Protein AF-A0A3N5ILE6-F1 (afdb_monomer_lite)

Secondary structure (DSSP, 8-state):
-EEEEEESSHHHHHHHHHHHHHHHHTT-EEEEEEE-THHHH-TTSTTGGGS--GGGSPPBTTB-PEEEEESSHHHHHHHHHHS--SEEE--SSSHHHHHHH-SSS--EEEEE--STTHHHHSS-TTTGGG-SEEEES-THHHHHHHHHHHHTTSS-GGGHHHHHHHHHHHEEE---TTGGGGGG--HHHHHHHTTPPTTS---------TTTS-GGGS--

Foldseek 3Di:
DEEEEEQAWQVVCLLCVVVVLVCLQVVHAYEYEFEPLVVPPPCDDPRVNGHPDPVSRDDHPSDDHHYHYDNDVVRVLVVCVVPPGQAYEDFDDCLVVLCVSDPPDHHQYEYEDPDLCRCVRGPAPVRLVSHQAYEYADLVSLLVVLVVCCVVVRDPPVCSVVSSVSNSNRYDHDHRSSVVCVVVDDPVVVCVVVVHDPPDDDDDDDPDPPPPDDPVPDDD

Radius of gyration: 19.27 Å; chains: 1; bounding box: 47×47×53 Å

Structure (mmCIF, N/CA/C/O backbone):
data_AF-A0A3N5ILE6-F1
#
_entry.id   AF-A0A3N5ILE6-F1
#
loop_
_atom_site.group_PDB
_atom_site.id
_atom_site.type_symbol
_atom_site.label_atom_id
_atom_site.label_alt_id
_atom_site.label_comp_id
_atom_site.label_asym_id
_atom_site.label_entity_id
_atom_site.label_seq_id
_atom_site.pdbx_PDB_ins_code
_atom_site.Cartn_x
_atom_site.Cartn_y
_atom_site.Cartn_z
_atom_site.occupancy
_atom_site.B_iso_or_equiv
_atom_site.auth_seq_id
_atom_site.auth_comp_id
_atom_site.auth_asym_id
_atom_site.auth_atom_id
_atom_site.pdbx_PDB_model_num
ATOM 1 N N . MET A 1 1 ? -17.930 -6.207 -5.036 1.00 94.12 1 MET A N 1
ATOM 2 C CA . MET A 1 1 ? -16.472 -6.135 -5.252 1.00 94.12 1 MET A CA 1
ATOM 3 C C . MET A 1 1 ? -15.765 -6.613 -3.994 1.00 94.12 1 MET A C 1
ATOM 5 O O . MET A 1 1 ? -16.239 -6.316 -2.898 1.00 94.12 1 MET A O 1
ATOM 9 N N . ARG A 1 2 ? -14.680 -7.367 -4.158 1.00 96.38 2 ARG A N 1
ATOM 10 C CA . ARG A 1 2 ? -13.871 -7.987 -3.109 1.00 96.38 2 ARG A CA 1
ATOM 11 C C . ARG A 1 2 ? -12.479 -7.367 -3.120 1.00 96.38 2 ARG A C 1
ATOM 13 O O . ARG A 1 2 ? -11.816 -7.378 -4.155 1.00 96.38 2 ARG A O 1
ATOM 20 N N . LEU A 1 3 ? -12.045 -6.841 -1.984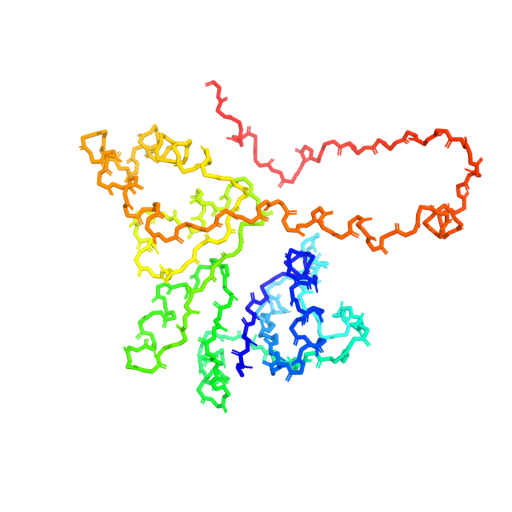 1.00 96.88 3 LEU A N 1
ATOM 21 C CA . LEU A 1 3 ? -10.749 -6.192 -1.824 1.00 96.88 3 LEU A CA 1
ATOM 22 C C . LEU A 1 3 ? -9.849 -7.033 -0.922 1.00 96.88 3 LEU A C 1
ATOM 24 O O . LEU A 1 3 ? -10.244 -7.419 0.179 1.00 96.88 3 LEU A O 1
ATOM 28 N N . GLY A 1 4 ? -8.631 -7.292 -1.381 1.00 95.62 4 GLY A N 1
ATOM 29 C CA . GLY A 1 4 ? -7.573 -7.925 -0.608 1.00 95.62 4 GLY A CA 1
ATOM 30 C C . GLY A 1 4 ? -6.486 -6.923 -0.243 1.00 95.62 4 GLY A C 1
ATOM 31 O O . GLY A 1 4 ? -6.097 -6.115 -1.077 1.00 95.62 4 GLY A O 1
ATOM 32 N N . PHE A 1 5 ? -5.952 -7.010 0.971 1.00 94.19 5 PHE A N 1
ATOM 33 C CA . PHE A 1 5 ? -4.760 -6.268 1.385 1.00 94.19 5 PHE A CA 1
ATOM 34 C C . PHE A 1 5 ? -3.728 -7.243 1.935 1.00 94.19 5 PHE A C 1
ATOM 36 O O . PHE A 1 5 ? -3.992 -7.914 2.933 1.00 94.19 5 PHE A O 1
ATOM 43 N N . VAL A 1 6 ? -2.555 -7.319 1.312 1.00 91.94 6 VAL A N 1
ATOM 44 C CA . VAL A 1 6 ? -1.417 -8.057 1.859 1.00 91.94 6 VAL A CA 1
ATOM 45 C C . VAL A 1 6 ? -0.689 -7.158 2.845 1.00 91.94 6 VAL A C 1
ATOM 47 O O . VAL A 1 6 ? -0.078 -6.158 2.472 1.00 91.94 6 VAL A O 1
ATOM 50 N N . VAL A 1 7 ? -0.766 -7.522 4.120 1.00 89.75 7 VAL A N 1
ATOM 51 C CA . VAL A 1 7 ? -0.180 -6.777 5.230 1.00 89.75 7 VAL A CA 1
ATOM 52 C C . VAL A 1 7 ? 1.013 -7.566 5.747 1.00 89.75 7 VAL A C 1
ATOM 54 O O . VAL A 1 7 ? 0.858 -8.532 6.493 1.00 89.75 7 VAL A O 1
ATOM 57 N N . THR A 1 8 ? 2.214 -7.141 5.369 1.00 84.56 8 THR A N 1
ATOM 58 C CA . THR A 1 8 ? 3.473 -7.712 5.868 1.00 84.56 8 THR A CA 1
ATOM 59 C C . THR A 1 8 ? 3.938 -7.055 7.161 1.00 84.56 8 THR A C 1
ATOM 61 O O . THR A 1 8 ? 4.728 -7.625 7.916 1.00 84.56 8 THR A O 1
ATOM 64 N N . ARG A 1 9 ? 3.435 -5.850 7.453 1.00 82.62 9 ARG A N 1
ATOM 65 C CA . ARG A 1 9 ? 3.718 -5.118 8.691 1.00 82.62 9 ARG A CA 1
ATOM 66 C C . ARG A 1 9 ? 2.499 -4.349 9.172 1.00 82.62 9 ARG A C 1
ATOM 68 O O . ARG A 1 9 ? 1.805 -3.724 8.380 1.00 82.62 9 ARG A O 1
ATOM 75 N N . LEU A 1 10 ? 2.290 -4.301 10.487 1.00 82.75 10 LEU A N 1
ATOM 76 C CA . LEU A 1 10 ? 1.150 -3.615 11.102 1.00 82.75 10 LEU A CA 1
ATOM 77 C C . LEU A 1 10 ? 1.087 -2.126 10.721 1.00 82.75 10 LEU A C 1
ATOM 79 O O . LEU A 1 10 ? 0.009 -1.570 10.532 1.00 82.75 10 LEU A O 1
ATOM 83 N N . ASN A 1 11 ? 2.242 -1.478 10.537 1.00 80.94 11 ASN A N 1
ATOM 84 C CA . ASN A 1 11 ? 2.291 -0.078 10.120 1.00 80.94 11 ASN A CA 1
ATOM 85 C C . ASN A 1 11 ? 1.735 0.158 8.705 1.00 80.94 11 ASN A C 1
ATOM 87 O O . ASN A 1 11 ? 1.375 1.292 8.413 1.00 80.94 11 ASN A O 1
ATOM 91 N N . GLN A 1 12 ? 1.631 -0.859 7.843 1.00 84.50 12 GLN A N 1
ATOM 92 C CA . GLN A 1 12 ? 1.011 -0.718 6.521 1.00 84.50 12 GLN A CA 1
ATOM 93 C C . GLN A 1 12 ? -0.480 -0.412 6.624 1.00 84.50 12 GLN A C 1
ATOM 95 O O . GLN A 1 12 ? -1.001 0.336 5.801 1.00 84.50 12 GLN A O 1
ATOM 100 N N . ILE A 1 13 ? -1.145 -0.886 7.685 1.00 87.25 13 ILE A N 1
ATOM 101 C CA . ILE A 1 13 ? -2.567 -0.614 7.912 1.00 87.25 13 ILE A CA 1
ATOM 102 C C . ILE A 1 13 ? -2.817 0.885 7.989 1.00 87.25 13 ILE A C 1
ATOM 104 O O . ILE A 1 13 ? -3.808 1.344 7.443 1.00 87.25 13 ILE A O 1
ATOM 108 N N . ARG A 1 14 ? -1.903 1.683 8.560 1.00 85.12 14 ARG A N 1
ATOM 109 C CA . ARG A 1 14 ? -2.083 3.143 8.591 1.00 85.12 14 ARG A CA 1
ATOM 110 C C . ARG A 1 14 ? -2.220 3.716 7.174 1.00 85.12 14 ARG A C 1
ATOM 112 O O . ARG A 1 14 ? -3.004 4.620 6.956 1.00 85.12 14 ARG A O 1
ATOM 119 N N . HIS A 1 15 ? -1.520 3.178 6.184 1.00 85.19 15 HIS A N 1
ATOM 120 C CA . HIS A 1 15 ? -1.585 3.715 4.826 1.00 85.19 15 HIS A CA 1
ATOM 121 C C . HIS A 1 15 ? -2.889 3.348 4.104 1.00 85.19 15 HIS A C 1
ATOM 123 O O . HIS A 1 15 ? -3.303 4.079 3.212 1.00 85.19 15 HIS A O 1
ATOM 129 N N . ALA A 1 16 ? -3.556 2.270 4.526 1.00 88.75 16 ALA A N 1
ATOM 130 C CA . ALA A 1 16 ? -4.799 1.784 3.931 1.00 88.75 16 ALA A CA 1
ATOM 131 C C . ALA A 1 16 ? -6.038 1.959 4.832 1.00 88.75 16 ALA A C 1
ATOM 133 O O . ALA A 1 16 ? -7.140 1.648 4.397 1.00 88.75 16 ALA A O 1
ATOM 134 N N . ALA A 1 17 ? -5.900 2.445 6.070 1.00 89.44 17 ALA A N 1
ATOM 135 C CA . ALA A 1 17 ? -6.959 2.390 7.082 1.00 89.44 17 ALA A CA 1
ATOM 136 C C . ALA A 1 17 ? -8.253 3.077 6.631 1.00 89.44 17 ALA A C 1
ATOM 138 O O . ALA A 1 17 ? -9.323 2.493 6.750 1.00 89.44 17 ALA A O 1
ATOM 139 N N . LEU A 1 18 ? -8.157 4.284 6.069 1.00 89.81 18 LEU A N 1
ATOM 140 C CA . LEU A 1 18 ? -9.336 4.997 5.572 1.00 89.81 18 LEU A CA 1
ATOM 141 C C . LEU A 1 18 ? -9.912 4.384 4.299 1.00 89.81 18 LEU A C 1
ATOM 143 O O . LEU A 1 18 ? -11.121 4.416 4.111 1.00 89.81 18 LEU A O 1
ATOM 147 N N . LEU A 1 19 ? -9.072 3.788 3.453 1.00 91.56 19 LEU A N 1
ATOM 148 C CA . LEU A 1 19 ? -9.549 3.049 2.289 1.00 91.56 19 LEU A CA 1
ATOM 149 C C . LEU A 1 19 ? -10.330 1.798 2.717 1.00 91.56 19 LEU A C 1
ATOM 151 O O . LEU A 1 19 ? -11.384 1.513 2.158 1.00 91.56 19 LEU A O 1
ATOM 155 N N . ILE A 1 20 ? -9.836 1.073 3.726 1.00 94.06 20 ILE A N 1
ATOM 156 C CA . ILE A 1 20 ? -10.529 -0.074 4.322 1.00 94.06 20 ILE A CA 1
ATOM 157 C C . ILE A 1 20 ? -11.847 0.383 4.958 1.00 94.06 20 ILE A C 1
ATOM 159 O O . ILE A 1 20 ? -12.879 -0.227 4.701 1.00 94.06 20 ILE A O 1
ATOM 163 N N . GLU A 1 21 ? -11.830 1.463 5.742 1.00 93.88 21 GLU A N 1
ATOM 164 C CA . GLU A 1 21 ? -13.026 2.034 6.375 1.00 93.88 21 GLU A CA 1
ATOM 165 C C . GLU A 1 21 ? -14.093 2.413 5.335 1.00 93.88 21 GLU A C 1
ATOM 167 O O . GLU A 1 21 ? -15.248 2.013 5.462 1.00 93.88 21 GLU A O 1
ATOM 172 N N . GLU A 1 22 ? -13.704 3.109 4.264 1.00 94.00 22 GLU A N 1
ATOM 173 C CA . GLU A 1 22 ? -14.601 3.500 3.171 1.00 94.00 22 GLU A CA 1
ATOM 174 C C . GLU A 1 22 ? -15.136 2.283 2.399 1.00 94.00 22 GLU A C 1
ATOM 176 O O . GLU A 1 22 ? -16.313 2.227 2.041 1.00 94.00 22 GLU A O 1
ATOM 181 N N . ALA A 1 23 ? -14.299 1.271 2.159 1.00 96.06 23 ALA A N 1
ATOM 182 C CA . ALA A 1 23 ? -14.732 0.036 1.516 1.00 96.06 23 ALA A CA 1
ATOM 183 C C . ALA A 1 23 ? -15.774 -0.713 2.360 1.00 96.06 23 ALA A C 1
ATOM 185 O O . ALA A 1 23 ? -16.790 -1.164 1.825 1.00 96.06 23 ALA A O 1
ATOM 186 N N . LEU A 1 24 ? -15.552 -0.805 3.674 1.00 96.88 24 LEU A N 1
ATOM 187 C CA . LEU A 1 24 ? -16.503 -1.397 4.615 1.00 96.88 24 LEU A CA 1
ATOM 188 C C . LEU A 1 24 ? -17.810 -0.595 4.666 1.00 96.88 24 LEU A C 1
ATOM 190 O O . LEU A 1 24 ? -18.885 -1.188 4.610 1.00 96.88 24 LEU A O 1
ATOM 194 N N . ALA A 1 25 ? -17.738 0.741 4.677 1.00 96.56 25 ALA A N 1
ATOM 195 C CA . ALA A 1 25 ? -18.911 1.621 4.640 1.00 96.56 25 ALA A CA 1
ATOM 196 C C . ALA A 1 25 ? -19.790 1.388 3.402 1.00 96.56 25 ALA A C 1
ATOM 198 O O . ALA A 1 25 ? -21.016 1.459 3.477 1.00 96.56 25 ALA A O 1
ATOM 199 N N . ARG A 1 26 ? -19.170 1.051 2.267 1.00 97.56 26 ARG A N 1
ATOM 200 C CA . ARG A 1 26 ? -19.851 0.700 1.011 1.00 97.56 26 ARG A CA 1
ATOM 201 C C . ARG A 1 26 ? -20.347 -0.749 0.955 1.00 97.56 26 ARG A C 1
ATOM 203 O O . ARG A 1 26 ? -20.839 -1.176 -0.087 1.00 97.56 26 ARG A O 1
ATOM 210 N N . GLY A 1 27 ? -20.195 -1.520 2.031 1.00 97.06 27 GLY A N 1
ATOM 211 C CA . GLY A 1 27 ? -20.576 -2.931 2.079 1.00 97.06 27 GLY A CA 1
ATOM 212 C C . GLY A 1 27 ? -19.716 -3.830 1.188 1.00 97.06 27 GLY A C 1
ATOM 213 O O . GLY A 1 27 ? -20.175 -4.892 0.764 1.00 97.06 27 GLY A O 1
ATOM 214 N N . LEU A 1 28 ? -18.489 -3.411 0.858 1.00 97.88 28 LEU A N 1
ATOM 215 C CA . LEU A 1 28 ? -17.561 -4.242 0.095 1.00 97.88 28 LEU A CA 1
ATOM 216 C C . LEU A 1 28 ? -16.987 -5.360 0.970 1.00 97.88 28 LEU A C 1
ATOM 218 O O . LEU A 1 28 ? -16.812 -5.214 2.179 1.00 97.88 28 LEU A O 1
ATOM 222 N N . ASP A 1 29 ? -16.647 -6.481 0.337 1.00 97.62 29 ASP A N 1
ATOM 223 C CA . ASP A 1 29 ? -16.024 -7.614 1.018 1.00 97.62 29 ASP A CA 1
ATOM 224 C C . ASP A 1 29 ? -14.515 -7.376 1.129 1.00 97.62 29 ASP A C 1
ATOM 226 O O . ASP A 1 29 ? -13.795 -7.451 0.133 1.00 97.62 29 ASP A O 1
ATOM 230 N N . VAL A 1 30 ? -14.036 -7.058 2.332 1.00 98.19 30 VAL A N 1
ATOM 231 C CA . VAL A 1 30 ? -12.626 -6.738 2.583 1.00 98.19 30 VAL A CA 1
ATOM 232 C C . VAL A 1 30 ? -11.935 -7.884 3.314 1.00 98.19 30 VAL A C 1
ATOM 234 O O . VAL A 1 30 ? -12.408 -8.360 4.346 1.00 98.19 30 VAL A O 1
ATOM 237 N N . THR A 1 31 ? -10.777 -8.305 2.807 1.00 97.56 31 THR A N 1
ATOM 238 C CA . THR A 1 31 ? -9.924 -9.332 3.413 1.00 97.56 31 THR A CA 1
ATOM 239 C C . THR A 1 31 ? -8.507 -8.795 3.627 1.00 97.56 31 THR A C 1
ATOM 241 O O . THR A 1 31 ? -7.876 -8.299 2.696 1.00 97.56 31 THR A O 1
ATOM 244 N N . LEU A 1 32 ? -7.986 -8.912 4.850 1.00 96.12 32 LEU A N 1
ATOM 245 C CA . LEU A 1 32 ? -6.585 -8.650 5.180 1.00 96.12 32 LEU A CA 1
ATOM 246 C C . LEU A 1 32 ? -5.829 -9.980 5.236 1.00 96.12 32 LEU A C 1
ATOM 248 O O . LEU A 1 32 ? -6.087 -10.814 6.107 1.00 96.12 32 LEU A O 1
ATOM 252 N N . PHE A 1 33 ? -4.883 -10.166 4.321 1.00 94.44 33 PHE A N 1
ATOM 253 C CA . PHE A 1 33 ? -3.937 -11.275 4.329 1.00 94.44 33 PHE A CA 1
ATOM 254 C C . PHE A 1 33 ? -2.734 -10.870 5.178 1.00 94.44 33 PHE A C 1
ATOM 256 O O . PHE A 1 33 ? -1.954 -10.003 4.787 1.00 94.44 33 PHE A O 1
ATOM 263 N N . LEU A 1 34 ? -2.607 -11.456 6.365 1.00 92.06 34 LEU A N 1
ATOM 264 C CA . LEU A 1 34 ? -1.642 -11.022 7.373 1.00 92.06 34 LEU A CA 1
ATOM 265 C C . LEU A 1 34 ? -0.415 -11.934 7.363 1.00 92.06 34 LEU A C 1
ATOM 267 O O . LEU A 1 34 ? -0.527 -13.122 7.685 1.00 92.06 34 LEU A O 1
ATOM 271 N N . ASP A 1 35 ? 0.755 -11.384 7.052 1.00 88.62 35 ASP A N 1
ATOM 272 C CA . ASP A 1 35 ? 2.002 -12.144 7.034 1.00 88.62 35 ASP A CA 1
ATOM 273 C C . ASP A 1 35 ? 2.400 -12.593 8.443 1.00 88.62 35 ASP A C 1
ATOM 275 O O . ASP A 1 35 ? 2.791 -11.801 9.301 1.00 88.62 35 ASP A O 1
ATOM 279 N N . HIS A 1 36 ? 2.319 -13.899 8.664 1.00 86.69 36 HIS A N 1
ATOM 280 C CA . HIS A 1 36 ? 2.723 -14.576 9.884 1.00 86.69 36 HIS A CA 1
ATOM 281 C C . HIS A 1 36 ? 4.055 -15.330 9.768 1.00 86.69 36 HIS A C 1
ATOM 283 O O . HIS A 1 36 ? 4.465 -15.980 10.735 1.00 86.69 36 HIS A O 1
ATOM 289 N N . SER A 1 37 ? 4.774 -15.212 8.646 1.00 79.19 37 SER A N 1
ATOM 290 C CA . SER A 1 37 ? 6.101 -15.822 8.468 1.00 79.19 37 SER A CA 1
ATOM 291 C C . SER A 1 37 ? 7.108 -15.294 9.504 1.00 79.19 37 SER A C 1
ATOM 293 O O . SER A 1 37 ? 7.844 -16.067 10.126 1.00 79.19 37 SER A O 1
ATOM 295 N N . GLY A 1 38 ? 7.049 -13.989 9.804 1.00 63.41 38 GLY A N 1
ATOM 296 C CA . GLY A 1 38 ? 7.915 -13.307 10.772 1.00 63.41 38 GLY A CA 1
ATOM 297 C C . GLY A 1 38 ? 7.772 -13.778 12.226 1.00 63.41 38 GLY A C 1
ATOM 298 O O . GLY A 1 38 ? 8.725 -13.644 12.997 1.00 63.41 38 GLY A O 1
ATOM 299 N N . ARG A 1 39 ? 6.642 -14.408 12.599 1.00 60.34 39 ARG A N 1
ATOM 300 C CA . ARG A 1 39 ? 6.419 -14.976 13.947 1.00 60.34 39 ARG A CA 1
ATOM 301 C C . ARG A 1 39 ? 7.457 -16.042 14.299 1.00 60.34 39 ARG A C 1
ATOM 303 O O . ARG A 1 39 ? 7.739 -16.251 15.474 1.00 60.34 39 ARG A O 1
ATOM 310 N N . ARG A 1 40 ? 8.005 -16.717 13.283 1.00 55.62 40 ARG A N 1
ATOM 311 C CA . ARG A 1 40 ? 9.022 -17.765 13.438 1.00 55.62 40 ARG A CA 1
ATOM 312 C C . ARG A 1 40 ? 10.452 -17.218 13.424 1.00 55.62 40 ARG A C 1
ATOM 314 O O . ARG A 1 40 ? 11.323 -17.846 14.009 1.00 55.62 40 ARG A O 1
ATOM 321 N N . ALA A 1 41 ? 10.693 -16.070 12.785 1.00 53.00 41 ALA A N 1
ATOM 322 C CA . ALA A 1 41 ? 12.042 -15.565 12.521 1.00 53.00 41 ALA A CA 1
ATOM 323 C C . ALA A 1 41 ? 12.559 -14.564 13.572 1.00 53.00 41 ALA A C 1
ATOM 325 O O . ALA A 1 41 ? 13.736 -14.611 13.918 1.00 53.00 41 ALA A O 1
ATOM 326 N N . HIS A 1 42 ? 11.714 -13.669 14.109 1.00 52.72 42 HIS A N 1
ATOM 327 C CA . HIS A 1 42 ? 12.184 -12.590 14.998 1.00 52.72 42 HIS A CA 1
ATOM 328 C C . HIS A 1 42 ? 11.194 -12.214 16.121 1.00 52.72 42 HIS A C 1
ATOM 330 O O . HIS A 1 42 ? 10.715 -11.079 16.162 1.00 52.72 42 HIS A O 1
ATOM 336 N N . PRO A 1 43 ? 10.906 -13.117 17.079 1.00 52.09 43 PRO A N 1
ATOM 337 C CA . PRO A 1 43 ? 9.986 -12.829 18.185 1.00 52.09 43 PRO A CA 1
ATOM 338 C C . PRO A 1 43 ? 10.477 -11.737 19.159 1.00 52.09 43 PRO A C 1
ATOM 340 O O . PRO A 1 43 ? 9.652 -11.145 19.848 1.00 52.09 43 PRO A O 1
ATOM 343 N N . ALA A 1 44 ? 11.785 -11.444 19.216 1.00 51.12 44 ALA A N 1
ATOM 344 C CA . ALA A 1 44 ? 12.394 -10.574 20.238 1.00 51.12 44 ALA A CA 1
ATOM 345 C C . ALA A 1 44 ? 13.160 -9.341 19.697 1.00 51.12 44 ALA A C 1
ATOM 347 O O . ALA A 1 44 ? 13.823 -8.645 20.461 1.00 51.12 44 ALA A O 1
ATOM 348 N N . GLY A 1 45 ? 13.108 -9.056 18.390 1.00 52.69 45 GLY A N 1
ATOM 349 C CA . GLY A 1 45 ? 13.791 -7.888 17.809 1.00 52.69 45 GLY A CA 1
ATOM 350 C C . GLY A 1 45 ? 12.987 -6.588 17.941 1.00 52.69 45 GLY A C 1
ATOM 351 O O . GLY A 1 45 ? 11.764 -6.622 18.035 1.00 52.69 45 GLY A O 1
ATOM 352 N N . LEU A 1 46 ? 13.642 -5.423 17.828 1.00 50.56 46 LEU A N 1
ATOM 353 C CA . LEU A 1 46 ? 12.988 -4.093 17.829 1.00 50.56 46 LEU A CA 1
ATOM 354 C C . LEU A 1 46 ? 11.903 -3.940 16.740 1.00 50.56 46 LEU A C 1
ATOM 356 O O . LEU A 1 46 ? 10.984 -3.136 16.874 1.00 50.56 46 LEU A O 1
ATOM 360 N N . LYS A 1 47 ? 11.983 -4.740 15.668 1.00 53.56 47 LYS A N 1
ATOM 361 C CA . LYS A 1 47 ? 10.978 -4.816 14.594 1.00 53.56 47 LYS A CA 1
ATOM 362 C C . LYS A 1 47 ? 9.889 -5.878 14.840 1.00 53.56 47 LYS A C 1
ATOM 364 O O . LYS A 1 47 ? 8.945 -5.956 14.067 1.00 53.56 47 LYS A O 1
ATOM 369 N N . GLY A 1 48 ? 9.953 -6.662 15.917 1.00 52.41 48 GLY A N 1
ATOM 370 C CA . GLY A 1 48 ? 8.886 -7.596 16.306 1.00 52.41 48 GLY A CA 1
ATOM 371 C C . GLY A 1 48 ? 7.568 -6.884 16.644 1.00 52.41 48 GLY A C 1
ATOM 372 O O . GLY A 1 48 ? 6.495 -7.429 16.404 1.00 52.41 48 GLY A O 1
ATOM 373 N N . TYR A 1 49 ? 7.634 -5.621 17.093 1.00 55.09 49 TYR A N 1
ATOM 374 C CA . TYR A 1 49 ? 6.463 -4.765 17.344 1.00 55.09 49 TYR A CA 1
ATOM 375 C C . TYR A 1 49 ? 5.664 -4.424 16.072 1.00 55.09 49 TYR A C 1
ATOM 377 O O . TYR A 1 49 ? 4.491 -4.076 16.157 1.00 55.09 49 TYR A O 1
ATOM 385 N N . VAL A 1 50 ? 6.268 -4.533 14.881 1.00 67.38 50 VAL A N 1
ATOM 386 C CA . VAL A 1 50 ? 5.580 -4.229 13.613 1.00 67.38 50 VAL A CA 1
ATOM 387 C C . VAL A 1 50 ? 4.969 -5.463 12.946 1.00 67.38 50 VAL A C 1
ATOM 389 O O . VAL A 1 50 ? 4.509 -5.372 11.812 1.00 67.38 50 VAL A O 1
ATOM 392 N N . PHE A 1 51 ? 4.942 -6.605 13.633 1.00 76.62 51 PHE A N 1
ATOM 393 C CA . PHE A 1 51 ? 4.321 -7.835 13.149 1.00 76.62 51 PHE A CA 1
ATOM 394 C C . PHE A 1 51 ? 2.776 -7.723 13.129 1.00 76.62 51 PHE A C 1
ATOM 396 O O . PHE A 1 51 ? 2.193 -7.279 14.123 1.00 76.62 51 PHE A O 1
ATOM 403 N N . PRO A 1 52 ? 2.083 -8.112 12.040 1.00 82.62 52 PRO A N 1
ATOM 404 C CA . PRO A 1 52 ? 0.641 -7.905 11.877 1.00 82.62 52 PRO A CA 1
ATOM 405 C C . PRO A 1 52 ? -0.190 -8.979 12.602 1.00 82.62 52 PRO A C 1
ATOM 407 O O . PRO A 1 52 ? -0.855 -9.810 11.983 1.00 82.62 52 PRO A O 1
ATOM 410 N N . ARG A 1 53 ? -0.158 -8.968 13.940 1.00 84.62 53 ARG A N 1
ATOM 411 C CA . ARG A 1 53 ? -0.992 -9.863 14.758 1.00 84.62 53 ARG A CA 1
ATOM 412 C C . ARG A 1 53 ? -2.471 -9.574 14.527 1.00 84.62 53 ARG A C 1
ATOM 414 O O . ARG A 1 53 ? -2.874 -8.414 14.469 1.00 84.62 53 ARG A O 1
ATOM 421 N N . THR A 1 54 ? -3.289 -10.622 14.499 1.00 87.38 54 THR A N 1
ATOM 422 C CA . THR A 1 54 ? -4.748 -10.506 14.346 1.00 87.38 54 THR A CA 1
ATOM 423 C C . THR A 1 54 ? -5.404 -9.675 15.449 1.00 87.38 54 THR A C 1
ATOM 425 O O . THR A 1 54 ? -6.350 -8.949 15.178 1.00 87.38 54 THR A O 1
ATOM 428 N N . ASP A 1 55 ? -4.897 -9.747 16.681 1.00 86.56 55 ASP A N 1
ATOM 429 C CA . ASP A 1 55 ? -5.417 -8.999 17.834 1.00 86.56 55 ASP A CA 1
ATOM 430 C C . ASP A 1 55 ? -4.915 -7.548 17.916 1.00 86.56 55 ASP A C 1
ATOM 432 O O . ASP A 1 55 ? -5.389 -6.781 18.749 1.00 86.56 55 ASP A O 1
ATOM 436 N N . ALA A 1 56 ? -3.976 -7.164 17.049 1.00 84.94 56 ALA A N 1
ATOM 437 C CA . ALA A 1 56 ? -3.478 -5.797 16.928 1.00 84.94 56 ALA A CA 1
ATOM 438 C C . ALA A 1 56 ? -4.147 -5.017 15.781 1.00 84.94 56 ALA A C 1
ATOM 440 O O . ALA A 1 56 ? -3.853 -3.835 15.591 1.00 84.94 56 ALA A O 1
ATOM 441 N N . ILE A 1 57 ? -5.022 -5.664 15.001 1.00 90.00 57 ILE A N 1
ATOM 442 C CA . ILE A 1 57 ? -5.765 -5.007 13.924 1.00 90.00 57 ILE A CA 1
ATOM 443 C C . ILE A 1 57 ? -6.748 -4.003 14.544 1.00 90.00 57 ILE A C 1
ATOM 445 O O . ILE A 1 57 ? -7.482 -4.364 15.468 1.00 90.00 57 ILE A O 1
ATOM 449 N N . PRO A 1 58 ? -6.760 -2.737 14.082 1.00 86.88 58 PRO A N 1
ATOM 450 C CA . PRO A 1 58 ? -7.641 -1.724 14.642 1.00 86.88 58 PRO A CA 1
ATOM 451 C C . PRO A 1 58 ? -9.110 -2.068 14.408 1.00 86.88 58 PRO A C 1
ATOM 453 O O . PRO A 1 58 ? -9.475 -2.741 13.444 1.00 86.88 58 PRO A O 1
ATOM 456 N N . VAL A 1 59 ? -9.964 -1.542 15.283 1.00 89.25 59 VAL A N 1
ATOM 457 C CA . VAL A 1 59 ? -11.409 -1.624 15.095 1.00 89.25 59 VAL A CA 1
ATOM 458 C C . VAL A 1 59 ? -11.848 -0.570 14.076 1.00 89.25 59 VAL A C 1
ATOM 460 O O . VAL A 1 59 ? -11.529 0.606 14.249 1.00 89.25 59 VAL A O 1
ATOM 463 N N . PHE A 1 60 ? -12.584 -0.987 13.044 1.00 91.69 60 PHE A N 1
ATOM 464 C CA . PHE A 1 60 ? -13.195 -0.102 12.052 1.00 91.69 60 PHE A CA 1
ATOM 465 C C . PHE A 1 60 ? -14.643 0.213 12.452 1.00 91.69 60 PHE A C 1
ATOM 467 O O . PHE A 1 60 ? -15.292 -0.579 13.143 1.00 91.69 60 PHE A O 1
ATOM 474 N N . ARG A 1 61 ? -15.153 1.385 12.061 1.00 91.94 61 ARG A N 1
ATOM 475 C CA . ARG A 1 61 ? -16.500 1.850 12.448 1.00 91.94 61 ARG A CA 1
ATOM 476 C C . ARG A 1 61 ? -17.597 1.139 11.662 1.00 91.94 61 ARG A C 1
ATOM 478 O O . ARG A 1 61 ? -18.653 0.854 12.219 1.00 91.94 61 ARG A O 1
ATOM 485 N N . HIS A 1 62 ? -17.345 0.846 10.390 1.00 94.38 62 HIS A N 1
ATOM 486 C CA . HIS A 1 62 ? -18.329 0.292 9.458 1.00 94.38 62 HIS A CA 1
ATOM 487 C C . HIS A 1 62 ? -18.271 -1.235 9.307 1.00 94.38 62 HIS A C 1
ATOM 489 O O . HIS A 1 62 ? -18.808 -1.791 8.353 1.00 94.38 62 HIS A O 1
ATOM 495 N N . GLY A 1 63 ? -17.643 -1.933 10.253 1.00 94.25 63 GLY A N 1
ATOM 496 C CA . GLY A 1 63 ? -17.565 -3.391 10.270 1.00 94.25 63 GLY A CA 1
ATOM 497 C C . GLY A 1 63 ? -16.157 -3.875 10.564 1.00 94.25 63 GLY A C 1
ATOM 498 O O . GLY A 1 63 ? -15.353 -3.164 11.155 1.00 94.25 63 GLY A O 1
ATOM 499 N N . GLN A 1 64 ? -15.856 -5.108 10.173 1.00 95.44 64 GLN A N 1
ATOM 500 C CA . GLN A 1 64 ? -14.519 -5.677 10.300 1.00 95.44 64 GLN A CA 1
ATOM 501 C C . GLN A 1 64 ? -14.133 -6.367 9.001 1.00 95.44 64 GLN A C 1
ATOM 503 O O . GLN A 1 64 ? -14.955 -7.108 8.450 1.00 95.44 64 GLN A O 1
ATOM 508 N N . PRO A 1 65 ? -12.897 -6.174 8.514 1.00 96.94 65 PRO A N 1
ATOM 509 C CA . PRO A 1 65 ? -12.412 -6.985 7.424 1.00 96.94 65 PRO A CA 1
ATOM 510 C C . PRO A 1 65 ? -12.196 -8.419 7.915 1.00 96.94 65 PRO A C 1
ATOM 512 O O . PRO A 1 65 ? -11.927 -8.682 9.091 1.00 96.94 65 PRO A O 1
ATOM 515 N N . ARG A 1 66 ? -12.260 -9.373 6.992 1.00 96.94 66 ARG A N 1
ATOM 516 C CA . ARG A 1 66 ? -11.847 -10.742 7.280 1.00 96.94 66 ARG A CA 1
ATOM 517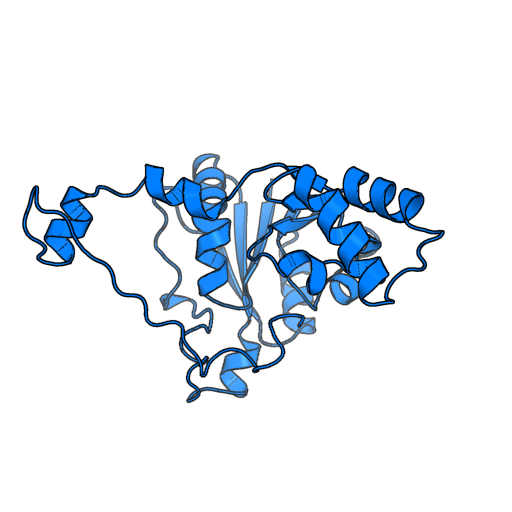 C C . ARG A 1 66 ? -10.338 -10.781 7.480 1.00 96.94 66 ARG A C 1
ATOM 519 O O . ARG A 1 66 ? -9.596 -10.270 6.650 1.00 96.94 66 ARG A O 1
ATOM 526 N N . LEU A 1 67 ? -9.883 -11.437 8.540 1.00 96.25 67 LEU A N 1
ATOM 527 C CA . LEU A 1 67 ? -8.459 -11.586 8.833 1.00 96.25 67 LEU A CA 1
ATOM 528 C C . LEU A 1 67 ? -8.007 -12.995 8.450 1.00 96.25 67 LEU A C 1
ATOM 530 O O . LEU A 1 67 ? -8.508 -13.970 9.008 1.00 96.25 67 LEU A O 1
ATOM 534 N N . LEU A 1 68 ? -7.073 -13.105 7.505 1.00 95.50 68 LEU A N 1
ATOM 535 C CA . LEU A 1 68 ? -6.510 -14.377 7.051 1.00 95.50 68 LEU A CA 1
ATOM 536 C C . LEU A 1 68 ? -4.990 -14.389 7.271 1.00 95.50 68 LEU A C 1
ATOM 538 O O . LEU A 1 68 ? -4.245 -13.839 6.459 1.00 95.50 68 LEU A O 1
ATOM 542 N N . PRO A 1 69 ? -4.501 -14.986 8.372 1.00 93.19 69 PRO A N 1
ATOM 543 C CA . PRO A 1 69 ? -3.071 -15.139 8.596 1.00 93.19 69 PRO A CA 1
ATOM 544 C C . PRO A 1 69 ? -2.469 -16.186 7.646 1.00 93.19 69 PRO A C 1
ATOM 546 O O . PRO A 1 69 ? -3.058 -17.244 7.439 1.00 93.19 69 PRO A O 1
ATOM 549 N N . TYR A 1 70 ? -1.268 -15.937 7.120 1.00 91.12 70 TYR A N 1
ATOM 550 C CA . TYR A 1 70 ? -0.516 -16.908 6.311 1.00 91.12 70 TYR A CA 1
ATOM 551 C C . TYR A 1 70 ? 0.941 -16.999 6.772 1.00 91.12 70 TYR A C 1
ATOM 553 O O . TYR A 1 70 ? 1.518 -16.004 7.182 1.00 91.12 70 TYR A O 1
ATOM 561 N N . ALA A 1 71 ? 1.564 -18.179 6.723 1.00 88.81 71 ALA A N 1
ATOM 562 C CA . ALA A 1 71 ? 2.957 -18.359 7.169 1.00 88.81 71 ALA A CA 1
ATOM 563 C C . ALA A 1 71 ? 3.962 -18.548 6.021 1.00 88.81 71 ALA A C 1
ATOM 565 O O . ALA A 1 71 ? 5.168 -18.515 6.255 1.00 88.81 71 ALA A O 1
ATOM 566 N N . THR A 1 72 ? 3.471 -18.780 4.803 1.00 88.25 72 THR A N 1
ATOM 567 C CA . THR A 1 72 ? 4.259 -19.032 3.590 1.00 88.25 72 THR A CA 1
ATOM 568 C C . THR A 1 72 ? 3.542 -18.442 2.375 1.00 88.25 72 THR A C 1
ATOM 570 O O . THR A 1 72 ? 2.332 -18.205 2.428 1.00 88.25 72 THR A O 1
ATOM 573 N N . LEU A 1 73 ? 4.263 -18.240 1.267 1.00 88.00 73 LEU A N 1
ATOM 574 C CA . LEU A 1 73 ? 3.655 -17.798 0.004 1.00 88.00 73 LEU A CA 1
ATOM 575 C C . LEU A 1 73 ? 2.650 -18.815 -0.539 1.00 88.00 73 LEU A C 1
ATOM 577 O O . LEU A 1 73 ? 1.583 -18.434 -1.003 1.00 88.00 73 LEU A O 1
ATOM 581 N N . GLU A 1 74 ? 2.932 -20.110 -0.403 1.00 91.06 74 GLU A N 1
ATOM 582 C CA . GLU A 1 74 ? 1.986 -21.162 -0.777 1.00 91.06 74 GLU A CA 1
ATOM 583 C C . GLU A 1 74 ? 0.670 -21.051 0.008 1.00 91.06 74 GLU A C 1
ATOM 585 O O . GLU A 1 74 ? -0.408 -21.126 -0.580 1.00 91.06 74 GLU A O 1
ATOM 590 N N . ALA A 1 75 ? 0.742 -20.789 1.319 1.00 92.88 75 ALA A N 1
ATOM 591 C CA . ALA A 1 75 ? -0.444 -20.575 2.144 1.00 92.88 75 ALA A CA 1
ATOM 592 C C . ALA A 1 75 ? -1.201 -19.298 1.745 1.00 92.88 75 ALA A C 1
ATOM 594 O O . ALA A 1 75 ? -2.432 -19.305 1.721 1.00 92.88 75 ALA A O 1
ATOM 595 N N . LEU A 1 76 ? -0.488 -18.221 1.391 1.00 92.25 76 LEU A N 1
ATOM 596 C CA . LEU A 1 76 ? -1.099 -17.007 0.843 1.00 92.25 76 LEU A CA 1
ATOM 597 C C . LEU A 1 76 ? -1.841 -17.306 -0.467 1.00 92.25 76 LEU A C 1
ATOM 599 O O . LEU A 1 76 ? -3.003 -16.932 -0.614 1.00 92.25 76 LEU A O 1
ATOM 603 N N . PHE A 1 77 ? -1.208 -18.016 -1.401 1.00 91.75 77 PHE A N 1
ATOM 604 C CA . PHE A 1 77 ? -1.821 -18.371 -2.681 1.00 91.75 77 PHE A CA 1
ATOM 605 C C . PHE A 1 77 ? -3.015 -19.308 -2.497 1.00 91.75 77 PHE A C 1
ATOM 607 O O . PHE A 1 77 ? -4.041 -19.127 -3.148 1.00 91.75 77 PHE A O 1
ATOM 614 N N . GLY A 1 78 ? -2.925 -20.271 -1.577 1.00 92.50 78 GLY A N 1
ATOM 615 C CA . GLY A 1 78 ? -4.054 -21.113 -1.186 1.00 92.50 78 GLY A CA 1
ATOM 616 C C . GLY A 1 78 ? -5.227 -20.292 -0.647 1.00 92.50 78 GLY A C 1
ATOM 617 O O . GLY A 1 78 ? -6.363 -20.495 -1.073 1.00 92.50 78 GLY A O 1
ATOM 618 N N . ALA A 1 79 ? -4.958 -19.313 0.221 1.00 93.50 79 ALA A N 1
ATOM 619 C CA . ALA A 1 79 ? -5.981 -18.420 0.759 1.00 93.50 79 ALA A CA 1
ATOM 620 C C . ALA A 1 79 ? -6.622 -17.536 -0.326 1.00 93.50 79 ALA A C 1
ATOM 622 O O . ALA A 1 79 ? -7.843 -17.392 -0.343 1.00 93.50 79 ALA A O 1
ATOM 623 N N . LEU A 1 80 ? -5.826 -16.997 -1.255 1.00 92.56 80 LEU A N 1
ATOM 624 C CA . LEU A 1 80 ? -6.314 -16.223 -2.403 1.00 92.56 80 LEU A CA 1
ATOM 625 C C . LEU A 1 80 ? -7.165 -17.071 -3.360 1.00 92.56 80 LEU A C 1
ATOM 627 O O . LEU A 1 80 ? -8.169 -16.585 -3.863 1.00 92.56 80 LEU A O 1
ATOM 631 N N . ARG A 1 81 ? -6.826 -18.348 -3.582 1.00 92.19 81 ARG A N 1
ATOM 632 C CA . ARG A 1 81 ? -7.656 -19.261 -4.394 1.00 92.19 81 ARG A CA 1
ATOM 633 C C . ARG A 1 81 ? -8.961 -19.635 -3.696 1.00 92.19 81 ARG A C 1
ATOM 635 O O . ARG A 1 81 ? -10.011 -19.643 -4.327 1.00 92.19 81 ARG A O 1
ATOM 642 N N . ALA A 1 82 ? -8.908 -19.924 -2.396 1.00 93.44 82 ALA A N 1
ATOM 643 C CA . ALA A 1 82 ? -10.095 -20.247 -1.605 1.00 93.44 82 ALA A CA 1
ATOM 644 C C . ALA A 1 82 ? -11.032 -19.039 -1.445 1.00 93.44 82 ALA A C 1
ATOM 646 O O . ALA A 1 82 ? -12.244 -19.194 -1.289 1.00 93.44 82 ALA A O 1
ATOM 647 N N . ARG A 1 83 ? -10.472 -17.828 -1.479 1.00 92.06 83 ARG A N 1
ATOM 648 C CA . ARG A 1 83 ? -11.216 -16.577 -1.407 1.00 92.06 83 ARG A CA 1
ATOM 649 C C . ARG A 1 83 ? -10.653 -15.571 -2.409 1.00 92.06 83 ARG A C 1
ATOM 651 O O . ARG A 1 83 ? -9.867 -14.703 -2.020 1.00 92.06 83 ARG A O 1
ATOM 658 N N . PRO A 1 84 ? -11.079 -15.665 -3.680 1.00 92.31 84 PRO A N 1
ATOM 659 C CA . PRO A 1 84 ? -10.617 -14.746 -4.704 1.00 92.31 84 PRO A CA 1
ATOM 660 C C . PRO A 1 84 ? -11.034 -13.320 -4.361 1.00 92.31 84 PRO A C 1
ATOM 662 O O . PRO A 1 84 ? -12.111 -13.091 -3.800 1.00 92.31 84 PRO A O 1
ATOM 665 N N . VAL A 1 85 ? -10.177 -12.371 -4.712 1.00 94.31 85 VAL A N 1
ATOM 666 C CA . VAL A 1 85 ? -10.440 -10.935 -4.610 1.00 94.31 85 VAL A CA 1
ATOM 667 C C . VAL A 1 85 ? -10.425 -10.335 -6.009 1.00 94.31 85 VAL A C 1
ATOM 669 O O . VAL A 1 85 ? -9.812 -10.896 -6.911 1.00 94.31 85 VAL A O 1
ATOM 672 N N . ASP A 1 86 ? -11.115 -9.216 -6.195 1.00 94.69 86 ASP A N 1
ATOM 673 C CA . ASP A 1 86 ? -11.161 -8.529 -7.489 1.00 94.69 86 ASP A CA 1
ATOM 674 C C . ASP A 1 86 ? -9.977 -7.554 -7.611 1.00 94.69 86 ASP A C 1
ATOM 676 O O . ASP A 1 86 ? -9.396 -7.394 -8.682 1.00 94.69 86 ASP A O 1
ATOM 680 N N . VAL A 1 87 ? -9.580 -6.945 -6.487 1.00 94.44 87 VAL A N 1
ATOM 681 C CA . VAL A 1 87 ? -8.413 -6.059 -6.374 1.00 94.44 87 VAL A CA 1
ATOM 682 C C . VAL A 1 87 ? -7.571 -6.501 -5.185 1.00 94.44 87 VAL A C 1
ATOM 684 O O . VAL A 1 87 ? -8.104 -6.738 -4.098 1.00 94.44 87 VAL A O 1
ATOM 687 N N . LEU A 1 88 ? -6.260 -6.599 -5.380 1.00 93.56 88 LEU A N 1
ATOM 688 C CA . LEU A 1 88 ? -5.288 -6.943 -4.353 1.00 93.56 88 LEU A CA 1
ATOM 689 C C . LEU A 1 88 ? -4.301 -5.789 -4.180 1.00 93.56 88 LEU A C 1
ATOM 691 O O . LEU A 1 88 ? -3.537 -5.469 -5.087 1.00 93.56 88 LEU A O 1
ATOM 695 N N . PHE A 1 89 ? -4.300 -5.189 -2.997 1.00 91.56 89 PHE A N 1
ATOM 696 C CA . PHE A 1 89 ? -3.287 -4.238 -2.570 1.00 91.56 89 PHE A CA 1
ATOM 697 C C . PHE A 1 89 ? -2.116 -5.006 -1.966 1.00 91.56 89 PHE A C 1
ATOM 699 O O . PHE A 1 89 ? -2.268 -5.663 -0.933 1.00 91.56 89 PHE A O 1
ATOM 706 N N . GLY A 1 90 ? -0.954 -4.936 -2.603 1.00 78.88 90 GLY A N 1
ATOM 707 C CA . GLY A 1 90 ? 0.272 -5.576 -2.139 1.00 78.88 90 GLY A CA 1
ATOM 708 C C . GLY A 1 90 ? 1.434 -4.593 -2.108 1.00 78.88 90 GLY A C 1
ATOM 709 O O . GLY A 1 90 ? 1.465 -3.628 -2.861 1.00 78.88 90 GLY A O 1
ATOM 710 N N . ALA A 1 91 ? 2.399 -4.856 -1.234 1.00 67.25 91 ALA A N 1
ATOM 711 C CA . ALA A 1 91 ? 3.720 -4.239 -1.281 1.00 67.25 91 ALA A CA 1
ATOM 712 C C . ALA A 1 91 ? 4.767 -5.362 -1.370 1.00 67.25 91 ALA A C 1
ATOM 714 O O . ALA A 1 91 ? 4.498 -6.472 -0.904 1.00 67.25 91 ALA A O 1
ATOM 715 N N . ARG A 1 92 ? 5.938 -5.084 -1.976 1.00 65.69 92 ARG A N 1
ATOM 716 C CA . ARG A 1 92 ? 7.087 -6.015 -2.133 1.00 65.69 92 ARG A CA 1
ATOM 717 C C . ARG A 1 92 ? 7.264 -7.105 -1.052 1.00 65.69 92 ARG A C 1
ATOM 719 O O . ARG A 1 92 ? 7.013 -6.849 0.130 1.00 65.69 92 ARG A O 1
ATOM 726 N N . PRO A 1 93 ? 7.983 -8.194 -1.409 1.00 55.31 93 PRO A N 1
ATOM 727 C CA . PRO A 1 93 ? 8.474 -8.537 -2.753 1.00 55.31 93 PRO A CA 1
ATOM 728 C C . PRO A 1 93 ? 7.724 -9.747 -3.306 1.00 55.31 93 PRO A C 1
ATOM 730 O O . PRO A 1 93 ? 8.358 -10.702 -3.702 1.00 55.31 93 PRO A O 1
ATOM 733 N N . ILE A 1 94 ? 6.390 -9.734 -3.273 1.00 72.94 94 ILE A N 1
ATOM 734 C CA . ILE A 1 94 ? 5.591 -10.879 -3.742 1.00 72.94 94 ILE A CA 1
ATOM 735 C C . ILE A 1 94 ? 4.925 -10.635 -5.101 1.00 72.94 94 ILE A C 1
ATOM 737 O O . ILE A 1 94 ? 4.119 -11.450 -5.533 1.00 72.94 94 ILE A O 1
ATOM 741 N N . LEU A 1 95 ? 5.168 -9.483 -5.740 1.00 76.81 95 LEU A N 1
ATOM 742 C CA . LEU A 1 95 ? 4.445 -9.068 -6.949 1.00 76.81 95 LEU A CA 1
ATOM 743 C C . LEU A 1 95 ? 4.773 -9.963 -8.160 1.00 76.81 95 LEU A C 1
ATOM 745 O O . LEU A 1 95 ? 3.824 -10.427 -8.801 1.00 76.81 95 LEU A O 1
ATOM 749 N N . PRO A 1 96 ? 6.051 -10.286 -8.452 1.00 78.94 96 PRO A N 1
ATOM 750 C CA . PRO A 1 96 ? 6.370 -11.243 -9.510 1.00 78.94 96 PRO A CA 1
ATOM 751 C C . PRO A 1 96 ? 5.810 -12.641 -9.220 1.00 78.94 96 PRO A C 1
ATOM 753 O O . PRO A 1 96 ? 5.225 -13.268 -10.100 1.00 78.94 96 PRO A O 1
ATOM 756 N N . GLU A 1 97 ? 5.914 -13.121 -7.978 1.00 84.81 97 GLU A N 1
ATOM 757 C CA . GLU A 1 97 ? 5.419 -14.437 -7.566 1.00 84.81 97 GLU A CA 1
ATOM 758 C C . GLU A 1 97 ? 3.891 -14.519 -7.632 1.00 84.81 97 GLU A C 1
ATOM 760 O O . GLU A 1 97 ? 3.351 -15.541 -8.051 1.00 84.81 97 GLU A O 1
ATOM 765 N N . LEU A 1 98 ? 3.184 -13.448 -7.259 1.00 80.38 98 LEU A N 1
ATOM 766 C CA . LEU A 1 98 ? 1.734 -13.334 -7.422 1.00 80.38 98 LEU A CA 1
ATOM 767 C C . LEU A 1 98 ? 1.347 -13.374 -8.900 1.00 80.38 98 LEU A C 1
ATOM 769 O O . LEU A 1 98 ? 0.451 -14.127 -9.273 1.00 80.38 98 LEU A O 1
ATOM 773 N N . THR A 1 99 ? 2.037 -12.603 -9.739 1.00 80.25 99 THR A N 1
ATOM 774 C CA . THR A 1 99 ? 1.768 -12.558 -11.183 1.00 80.25 99 THR A CA 1
ATOM 775 C C . THR A 1 99 ? 2.008 -13.925 -11.828 1.00 80.25 99 THR A C 1
ATOM 777 O O . THR A 1 99 ? 1.202 -14.383 -12.633 1.00 80.25 99 THR A O 1
ATOM 780 N N . ALA A 1 100 ? 3.063 -14.632 -11.415 1.00 83.88 100 ALA A N 1
ATOM 781 C CA . ALA A 1 100 ? 3.351 -15.985 -11.880 1.00 83.88 100 ALA A CA 1
ATOM 782 C C . ALA A 1 100 ? 2.337 -17.029 -11.369 1.00 83.88 100 ALA A C 1
ATOM 784 O O . ALA A 1 100 ? 2.000 -17.969 -12.087 1.00 83.88 100 ALA A O 1
ATOM 785 N N . ALA A 1 101 ? 1.838 -16.886 -10.136 1.00 83.19 101 ALA A N 1
ATOM 786 C CA . ALA A 1 101 ? 0.914 -17.843 -9.522 1.00 83.19 101 ALA A CA 1
ATOM 787 C C . ALA A 1 101 ? -0.543 -17.717 -10.009 1.00 83.19 101 ALA A C 1
ATOM 789 O O . ALA A 1 101 ? -1.324 -18.660 -9.822 1.00 83.19 101 ALA A O 1
ATOM 790 N N . PHE A 1 102 ? -0.909 -16.578 -10.609 1.00 82.94 102 PHE A N 1
ATOM 791 C CA . PHE A 1 102 ? -2.258 -16.256 -11.076 1.00 82.94 102 PHE A CA 1
ATOM 792 C C . PHE A 1 102 ? -2.203 -15.673 -12.499 1.00 82.94 102 PHE A C 1
ATOM 794 O O . PHE A 1 102 ? -2.068 -14.470 -12.673 1.00 82.94 102 PHE A O 1
ATOM 801 N N . VAL A 1 103 ? -2.312 -16.526 -13.527 1.00 74.62 103 VAL A N 1
ATOM 802 C CA . VAL A 1 103 ? -2.171 -16.112 -14.944 1.00 74.62 103 VAL A CA 1
ATOM 803 C C . VAL A 1 103 ? -3.516 -15.836 -15.632 1.00 74.62 103 VAL A C 1
ATOM 805 O O . VAL A 1 103 ? -3.606 -14.932 -16.455 1.00 74.62 103 VAL A O 1
ATOM 808 N N . ILE A 1 104 ? -4.563 -16.603 -15.308 1.00 68.44 104 ILE A N 1
ATOM 809 C CA . ILE A 1 104 ? -5.853 -16.567 -16.029 1.00 68.44 104 ILE A CA 1
ATOM 810 C C . ILE A 1 104 ? -6.890 -15.723 -15.279 1.00 68.44 104 ILE A C 1
ATOM 812 O O . ILE A 1 104 ? -7.461 -14.794 -15.837 1.00 68.44 104 ILE A O 1
ATOM 816 N N . GLU A 1 105 ? -7.109 -16.016 -13.997 1.00 74.94 105 GLU A N 1
ATOM 817 C CA . GLU A 1 105 ? -8.078 -15.317 -13.143 1.00 74.94 105 GLU A CA 1
ATOM 818 C C . GLU A 1 105 ? -7.336 -14.592 -12.021 1.00 74.94 105 GLU A C 1
ATOM 820 O O . GLU A 1 105 ? -7.351 -15.010 -10.860 1.00 74.94 105 GLU A O 1
ATOM 825 N N . ARG A 1 106 ? -6.601 -13.536 -12.387 1.00 83.88 106 ARG A N 1
ATOM 826 C CA . ARG A 1 106 ? -5.815 -12.761 -11.424 1.00 83.88 106 ARG A CA 1
ATOM 827 C C . ARG A 1 106 ? -6.564 -11.518 -10.952 1.00 83.88 106 ARG A C 1
ATOM 829 O O . ARG A 1 106 ? -7.245 -10.889 -11.762 1.00 83.88 106 ARG A O 1
ATOM 836 N N . PRO A 1 107 ? -6.439 -11.147 -9.667 1.00 90.31 107 PRO A N 1
ATOM 837 C CA . PRO A 1 107 ? -6.920 -9.853 -9.208 1.00 90.31 107 PRO A CA 1
ATOM 838 C C . PRO A 1 107 ? -6.170 -8.728 -9.923 1.00 90.31 107 PRO A C 1
ATOM 840 O O . PRO A 1 107 ? -5.027 -8.914 -10.347 1.00 90.31 107 PRO A O 1
ATOM 843 N N . LEU A 1 108 ? -6.773 -7.539 -9.963 1.00 91.88 108 LEU A N 1
ATOM 844 C CA . LEU A 1 108 ? -6.022 -6.319 -10.246 1.00 91.88 108 LEU A CA 1
ATOM 845 C C . LEU A 1 108 ? -5.002 -6.113 -9.123 1.00 91.88 108 LEU A C 1
ATOM 847 O O . LEU A 1 108 ? -5.374 -5.904 -7.965 1.00 91.88 108 LEU A O 1
ATOM 851 N N . ILE A 1 109 ? -3.722 -6.213 -9.458 1.00 91.44 109 ILE A N 1
ATOM 852 C CA . ILE A 1 109 ? -2.608 -6.051 -8.532 1.00 91.44 109 ILE A CA 1
ATOM 853 C C . ILE A 1 109 ? -2.287 -4.569 -8.457 1.00 91.44 109 ILE A C 1
ATOM 855 O O . ILE A 1 109 ? -1.941 -3.927 -9.448 1.00 91.44 109 ILE A O 1
ATOM 859 N N . THR A 1 110 ? -2.408 -4.022 -7.258 1.00 90.75 110 THR A N 1
ATOM 860 C CA . THR A 1 110 ? -2.259 -2.594 -7.019 1.00 90.75 110 THR A CA 1
ATOM 861 C C . THR A 1 110 ? -1.340 -2.331 -5.844 1.00 90.75 110 THR A C 1
ATOM 863 O O . THR A 1 110 ? -1.214 -3.151 -4.932 1.00 90.75 110 THR A O 1
ATOM 866 N N . GLU A 1 111 ? -0.713 -1.162 -5.845 1.00 88.50 111 GLU A N 1
ATOM 867 C CA . GLU A 1 111 ? 0.113 -0.710 -4.733 1.00 88.50 111 GLU A CA 1
ATOM 868 C C . GLU A 1 111 ? -0.222 0.735 -4.358 1.00 88.50 111 GLU A C 1
ATOM 870 O O . GLU A 1 111 ? -0.576 1.555 -5.204 1.00 88.50 111 GLU A O 1
ATOM 875 N N . ILE A 1 112 ? -0.134 1.039 -3.063 1.00 87.81 112 ILE A N 1
ATOM 876 C CA . ILE A 1 112 ? -0.278 2.392 -2.527 1.00 87.81 112 ILE A CA 1
ATOM 877 C C . ILE A 1 112 ? 1.103 2.858 -2.100 1.00 87.81 112 ILE A C 1
ATOM 879 O O . ILE A 1 112 ? 1.791 2.175 -1.339 1.00 87.81 112 ILE A O 1
ATOM 883 N N . GLN A 1 113 ? 1.485 4.054 -2.528 1.00 86.31 113 GLN A N 1
ATOM 884 C CA . GLN A 1 113 ? 2.704 4.682 -2.058 1.00 86.31 113 GLN A CA 1
ATOM 885 C C . GLN A 1 113 ? 2.645 4.871 -0.535 1.00 86.31 113 GLN A C 1
ATOM 887 O O . GLN A 1 113 ? 1.813 5.608 -0.005 1.00 86.31 113 GLN A O 1
ATOM 892 N N . THR A 1 114 ? 3.542 4.203 0.189 1.00 80.31 114 THR A N 1
ATOM 893 C CA . THR A 1 114 ? 3.604 4.273 1.660 1.00 80.31 114 THR A CA 1
ATOM 894 C C . THR A 1 114 ? 4.796 5.084 2.164 1.00 80.31 114 THR A C 1
ATOM 896 O O . THR A 1 114 ? 4.784 5.566 3.299 1.00 80.31 114 THR A O 1
ATOM 899 N N . ALA A 1 115 ? 5.796 5.287 1.309 1.00 78.25 115 ALA A N 1
ATOM 900 C CA . ALA A 1 115 ? 7.004 6.046 1.573 1.00 78.25 115 ALA A CA 1
ATOM 901 C C . ALA A 1 115 ? 7.578 6.645 0.274 1.00 78.25 115 ALA A C 1
ATOM 903 O O . ALA A 1 115 ? 7.111 6.377 -0.834 1.00 78.25 115 ALA A O 1
ATOM 904 N N . TRP A 1 116 ? 8.588 7.502 0.412 1.00 72.62 116 TRP A N 1
ATOM 905 C CA . TRP A 1 116 ? 9.255 8.149 -0.724 1.00 72.62 116 TRP A CA 1
ATOM 906 C C . TRP A 1 116 ? 10.057 7.152 -1.565 1.00 72.62 116 TRP A C 1
ATOM 908 O O . TRP A 1 116 ? 10.052 7.222 -2.792 1.00 72.62 116 TRP A O 1
ATOM 918 N N . ASP A 1 117 ? 10.659 6.171 -0.897 1.00 72.12 117 ASP A N 1
ATOM 919 C CA . ASP A 1 117 ? 11.374 5.048 -1.492 1.00 72.12 117 ASP A CA 1
ATOM 920 C C . ASP A 1 117 ? 10.434 3.929 -1.961 1.00 72.12 117 ASP A C 1
ATOM 922 O O . ASP A 1 117 ? 10.908 2.896 -2.435 1.00 72.12 117 ASP A O 1
ATOM 926 N N . SER A 1 118 ? 9.106 4.122 -1.885 1.00 72.69 118 SER A N 1
ATOM 927 C CA . SER A 1 118 ? 8.160 3.096 -2.309 1.00 72.69 118 SER A CA 1
ATOM 928 C C . SER A 1 118 ? 8.369 2.694 -3.756 1.00 72.69 118 SER A C 1
ATOM 930 O O . SER A 1 118 ? 8.338 1.509 -3.972 1.00 72.69 118 SER A O 1
ATOM 932 N N . LEU A 1 119 ? 8.660 3.567 -4.725 1.00 68.06 119 LEU A N 1
ATOM 933 C CA . LEU A 1 119 ? 9.013 3.078 -6.073 1.00 68.06 119 LEU A CA 1
ATOM 934 C C . LEU A 1 119 ? 10.473 2.662 -6.222 1.00 68.06 119 LEU A C 1
ATOM 936 O O . LEU A 1 119 ? 10.781 1.792 -7.022 1.00 68.06 119 LEU A O 1
ATOM 940 N N . MET A 1 120 ? 11.384 3.219 -5.427 1.00 67.69 120 MET A N 1
ATOM 941 C CA . MET A 1 120 ? 12.795 2.815 -5.466 1.00 67.69 120 MET A CA 1
ATOM 942 C C . MET A 1 120 ? 12.970 1.355 -5.061 1.00 67.69 120 MET A C 1
ATOM 944 O O . MET A 1 120 ? 13.810 0.627 -5.596 1.00 67.69 120 MET A O 1
ATOM 948 N N . LEU A 1 121 ? 12.185 0.952 -4.073 1.00 66.75 121 LEU A N 1
ATOM 949 C CA . LEU A 1 121 ? 12.040 -0.417 -3.675 1.00 66.75 121 LEU A CA 1
ATOM 950 C C . LEU A 1 121 ? 10.912 -0.986 -4.560 1.00 66.75 121 LEU A C 1
ATOM 952 O O . LEU A 1 121 ? 11.138 -1.487 -5.646 1.00 66.75 121 LEU A O 1
ATOM 956 N N . HIS A 1 122 ? 9.682 -0.889 -4.135 1.00 72.12 122 HIS A N 1
ATOM 957 C CA . HIS A 1 122 ? 8.426 -1.263 -4.786 1.00 72.12 122 HIS A CA 1
ATOM 958 C C . HIS A 1 122 ? 8.402 -1.795 -6.230 1.00 72.12 122 HIS A C 1
ATOM 960 O O . HIS A 1 122 ? 8.212 -2.975 -6.534 1.00 72.12 122 HIS A O 1
ATOM 966 N N . ILE A 1 123 ? 8.630 -0.802 -7.096 1.00 74.50 123 ILE A N 1
ATOM 967 C CA . ILE A 1 123 ? 8.246 -0.677 -8.493 1.00 74.50 123 ILE A CA 1
ATOM 968 C C . ILE A 1 123 ? 9.510 -0.268 -9.245 1.00 74.50 123 ILE A C 1
ATOM 970 O O . ILE A 1 123 ? 9.792 0.906 -9.493 1.00 74.50 123 ILE A O 1
ATOM 974 N N . ALA A 1 124 ? 10.316 -1.274 -9.531 1.00 75.69 124 ALA A N 1
ATOM 975 C CA . ALA A 1 124 ? 11.545 -1.157 -10.284 1.00 75.69 124 ALA A CA 1
ATOM 976 C C . ALA A 1 124 ? 11.287 -1.596 -11.739 1.00 75.69 124 ALA A C 1
ATOM 978 O O . ALA A 1 124 ? 10.200 -2.094 -12.048 1.00 75.69 124 ALA A O 1
ATOM 979 N N . PRO A 1 125 ? 12.239 -1.388 -12.661 1.00 81.50 125 PRO A N 1
ATOM 980 C CA . PRO A 1 125 ? 12.053 -1.754 -14.066 1.00 81.50 125 PRO A CA 1
ATOM 981 C C . PRO A 1 125 ? 11.626 -3.213 -14.283 1.00 81.50 125 PRO A C 1
ATOM 983 O O . PRO A 1 125 ? 10.822 -3.487 -15.167 1.00 81.50 125 PRO A O 1
ATOM 986 N N . ASP A 1 126 ? 12.105 -4.125 -13.440 1.00 82.12 126 ASP A N 1
ATOM 987 C CA . ASP A 1 126 ? 11.796 -5.556 -13.440 1.00 82.12 126 ASP A CA 1
ATOM 988 C C . ASP A 1 126 ? 10.432 -5.906 -12.821 1.00 82.12 126 ASP A C 1
ATOM 990 O O . ASP A 1 126 ? 9.880 -6.964 -13.118 1.00 82.12 126 ASP A O 1
ATOM 994 N N . THR A 1 127 ? 9.862 -5.034 -11.982 1.00 82.81 127 THR A N 1
ATOM 995 C CA . THR A 1 127 ? 8.576 -5.282 -11.305 1.00 82.81 127 THR A CA 1
ATOM 996 C C . THR A 1 127 ? 7.427 -4.415 -11.807 1.00 82.81 127 THR A C 1
ATOM 998 O O . THR A 1 127 ? 6.278 -4.699 -11.469 1.00 82.81 127 THR A O 1
ATOM 1001 N N . LEU A 1 128 ? 7.691 -3.395 -12.632 1.00 86.06 128 LEU A N 1
ATOM 1002 C CA . LEU A 1 128 ? 6.673 -2.462 -13.129 1.00 86.06 128 LEU A CA 1
ATOM 1003 C C . LEU A 1 128 ? 5.513 -3.176 -13.838 1.00 86.06 128 LEU A C 1
ATOM 1005 O O . LEU A 1 128 ? 4.356 -2.806 -13.655 1.00 86.06 128 LEU A O 1
ATOM 1009 N N . ASP A 1 129 ? 5.804 -4.229 -14.602 1.00 86.38 129 ASP A N 1
ATOM 1010 C CA . ASP A 1 129 ? 4.778 -4.987 -15.328 1.00 86.38 129 ASP A CA 1
ATOM 1011 C C . ASP A 1 129 ? 3.993 -5.966 -14.439 1.00 86.38 129 ASP A C 1
ATOM 1013 O O . ASP A 1 129 ? 2.988 -6.518 -14.875 1.00 86.38 129 ASP A O 1
ATOM 1017 N N . SER A 1 130 ? 4.412 -6.157 -13.184 1.00 86.12 130 SER A N 1
ATOM 1018 C CA . SER A 1 130 ? 3.680 -6.956 -12.189 1.00 86.12 130 SER A CA 1
ATOM 1019 C C . SER A 1 130 ? 2.596 -6.154 -11.453 1.00 86.12 130 SER A C 1
ATOM 1021 O O . SER A 1 130 ? 1.950 -6.686 -10.552 1.00 86.12 130 SER A O 1
ATOM 1023 N N . VAL A 1 131 ? 2.414 -4.870 -11.788 1.00 88.12 131 VAL A N 1
ATOM 1024 C CA . VAL A 1 131 ? 1.436 -3.977 -11.154 1.00 88.12 131 VAL A CA 1
ATOM 1025 C C . VAL A 1 131 ? 0.532 -3.356 -12.209 1.00 88.12 131 VAL A C 1
ATOM 1027 O O . VAL A 1 131 ? 0.997 -2.782 -13.193 1.00 88.12 131 VAL A O 1
ATOM 1030 N N . ASP A 1 132 ? -0.776 -3.449 -11.980 1.00 91.19 132 ASP A N 1
ATOM 1031 C CA . ASP A 1 132 ? -1.800 -2.895 -12.865 1.00 91.19 132 ASP A CA 1
ATOM 1032 C C . ASP A 1 132 ? -2.051 -1.411 -12.572 1.00 91.19 132 ASP A C 1
ATOM 1034 O O . ASP A 1 132 ? -2.281 -0.628 -13.491 1.00 91.19 132 ASP A O 1
ATOM 1038 N N . ALA A 1 133 ? -1.982 -1.008 -11.297 1.00 92.00 133 ALA A N 1
ATOM 1039 C CA . ALA A 1 133 ? -2.083 0.393 -10.899 1.00 92.00 133 ALA A CA 1
ATOM 1040 C C . ALA A 1 133 ? -1.260 0.718 -9.645 1.00 92.00 133 ALA A C 1
ATOM 1042 O O . ALA A 1 133 ? -1.237 -0.031 -8.666 1.00 92.00 133 ALA A O 1
ATOM 1043 N N . PHE A 1 134 ? -0.637 1.890 -9.654 1.00 90.44 134 PHE A N 1
ATOM 1044 C CA . PHE A 1 134 ? 0.103 2.451 -8.538 1.00 90.44 134 PHE A CA 1
ATOM 1045 C C . PHE A 1 134 ? -0.540 3.764 -8.091 1.00 90.44 134 PHE A C 1
ATOM 1047 O O . PHE A 1 134 ? -0.552 4.753 -8.824 1.00 90.44 134 PHE A O 1
ATOM 1054 N N . TYR A 1 135 ? -1.050 3.785 -6.865 1.00 91.31 135 TYR A N 1
ATOM 1055 C CA . TYR A 1 135 ? -1.674 4.954 -6.258 1.00 91.31 135 TYR A CA 1
ATOM 1056 C C . TYR A 1 135 ? -0.623 5.767 -5.503 1.00 91.31 135 TYR A C 1
ATOM 1058 O O . TYR A 1 135 ? -0.211 5.398 -4.399 1.00 91.31 135 TYR A O 1
ATOM 1066 N N . GLY A 1 136 ? -0.172 6.867 -6.103 1.00 90.12 136 GLY A N 1
ATOM 1067 C CA . GLY A 1 136 ? 0.921 7.679 -5.572 1.00 90.12 136 GLY A CA 1
ATOM 1068 C C . GLY A 1 136 ? 0.539 9.104 -5.207 1.00 90.12 136 GLY A C 1
ATOM 1069 O O . GLY A 1 136 ? -0.586 9.555 -5.408 1.00 90.12 136 GLY A O 1
ATOM 1070 N N . PHE A 1 137 ? 1.501 9.831 -4.645 1.00 89.06 137 PHE A N 1
ATOM 1071 C CA . PHE A 1 137 ? 1.244 11.140 -4.050 1.00 89.06 137 PHE A CA 1
ATOM 1072 C C . PHE A 1 137 ? 0.921 12.211 -5.092 1.00 89.06 137 PHE A C 1
ATOM 1074 O O . PHE A 1 137 ? -0.012 12.985 -4.903 1.00 89.06 137 PHE A O 1
ATOM 1081 N N . SER A 1 138 ? 1.676 12.274 -6.188 1.00 89.56 138 SER A N 1
ATOM 1082 C CA . SER A 1 138 ? 1.506 13.314 -7.206 1.00 89.56 138 SER A CA 1
ATOM 1083 C C . SER A 1 138 ? 2.067 12.880 -8.550 1.00 89.56 138 SER A C 1
ATOM 1085 O O . SER A 1 138 ? 3.030 12.117 -8.585 1.00 89.56 138 SER A O 1
ATOM 1087 N N . GLU A 1 139 ? 1.539 13.427 -9.648 1.00 89.75 139 GLU A N 1
ATOM 1088 C CA . GLU A 1 139 ? 2.104 13.182 -10.984 1.00 89.75 139 GLU A CA 1
ATOM 1089 C C . GLU A 1 139 ? 3.565 13.633 -11.095 1.00 89.75 139 GLU A C 1
ATOM 1091 O O . GLU A 1 139 ? 4.359 12.969 -11.753 1.00 89.75 139 GLU A O 1
ATOM 1096 N N . ALA A 1 140 ? 3.954 14.704 -10.393 1.00 87.12 140 ALA A N 1
ATOM 1097 C CA . ALA A 1 140 ? 5.334 15.196 -10.377 1.00 87.12 140 ALA A CA 1
ATOM 1098 C C . ALA A 1 140 ? 6.339 14.151 -9.857 1.00 87.12 140 ALA A C 1
ATOM 1100 O O . ALA A 1 140 ? 7.525 14.208 -10.180 1.00 87.12 140 ALA A O 1
ATOM 1101 N N . SER A 1 141 ? 5.874 13.177 -9.071 1.00 85.94 141 SER A N 1
ATOM 1102 C CA . SER A 1 141 ? 6.720 12.099 -8.568 1.00 85.94 141 SER A CA 1
ATOM 1103 C C . SER A 1 141 ? 7.167 11.137 -9.678 1.00 85.94 141 SER A C 1
ATOM 1105 O O . SER A 1 141 ? 8.255 10.581 -9.567 1.00 85.94 141 SER A O 1
ATOM 1107 N N . VAL A 1 142 ? 6.396 10.996 -10.767 1.00 89.81 142 VAL A N 1
ATOM 1108 C CA . VAL A 1 142 ? 6.742 10.140 -11.920 1.00 89.81 142 VAL A CA 1
ATOM 1109 C C . VAL A 1 142 ? 8.090 10.550 -12.511 1.00 89.81 142 VAL A C 1
ATOM 1111 O O . VAL A 1 142 ? 8.982 9.715 -12.639 1.00 89.81 142 VAL A O 1
ATOM 1114 N N . ASP A 1 143 ? 8.266 11.840 -12.799 1.00 89.19 143 ASP A N 1
ATOM 1115 C CA . ASP A 1 143 ? 9.495 12.362 -13.408 1.00 89.19 143 ASP A CA 1
ATOM 1116 C C . ASP A 1 143 ? 10.699 12.211 -12.480 1.00 89.19 143 ASP A C 1
ATOM 1118 O O . ASP A 1 143 ? 11.784 11.827 -12.922 1.00 89.19 143 ASP A O 1
ATOM 1122 N N . TRP A 1 144 ? 10.493 12.463 -11.185 1.00 87.94 144 TRP A N 1
ATOM 1123 C CA . TRP A 1 144 ? 11.534 12.296 -10.177 1.00 87.94 144 TRP A CA 1
ATOM 1124 C C . TRP A 1 144 ? 12.007 10.841 -10.082 1.00 87.94 144 TRP A C 1
ATOM 1126 O O . TRP A 1 144 ? 13.208 10.587 -10.044 1.00 87.94 144 TRP A O 1
ATOM 1136 N N . TRP A 1 145 ? 11.091 9.869 -10.101 1.00 87.19 145 TRP A N 1
ATOM 1137 C CA . TRP A 1 145 ? 11.478 8.459 -10.045 1.00 87.19 145 TRP A CA 1
ATOM 1138 C C . TRP A 1 145 ? 12.158 7.976 -11.313 1.00 87.19 145 TRP A C 1
ATOM 1140 O O . TRP A 1 145 ? 13.118 7.221 -11.210 1.00 87.19 145 TRP A O 1
ATOM 1150 N N . VAL A 1 146 ? 11.699 8.401 -12.493 1.00 90.12 146 VAL A N 1
ATOM 1151 C CA . VAL A 1 146 ? 12.377 8.067 -13.755 1.00 90.12 146 VAL A CA 1
ATOM 1152 C C . VAL A 1 146 ? 13.826 8.546 -13.695 1.00 90.12 146 VAL A C 1
ATOM 1154 O O . VAL A 1 146 ? 14.745 7.769 -13.950 1.00 90.12 146 VAL A O 1
ATOM 1157 N N . GLN A 1 147 ? 14.031 9.797 -13.277 1.00 89.25 147 GLN A N 1
ATOM 1158 C CA . GLN A 1 147 ? 15.363 10.366 -13.101 1.00 89.25 147 GLN A CA 1
ATOM 1159 C C . GLN A 1 147 ? 16.190 9.567 -12.083 1.00 89.25 147 GLN A C 1
ATOM 1161 O O . GLN A 1 147 ? 17.336 9.226 -12.361 1.00 89.25 147 GLN A O 1
ATOM 1166 N N . TYR A 1 148 ? 15.589 9.186 -10.954 1.00 87.38 148 TYR A N 1
ATOM 1167 C CA . TYR A 1 148 ? 16.241 8.354 -9.945 1.00 87.38 148 TYR A CA 1
ATOM 1168 C C . TYR A 1 148 ? 16.712 7.003 -10.513 1.00 87.38 148 TYR A C 1
ATOM 1170 O O . TYR A 1 148 ? 17.850 6.601 -10.282 1.00 87.38 148 TYR A O 1
ATOM 1178 N N . GLN A 1 149 ? 15.876 6.283 -11.273 1.00 87.88 149 GLN A N 1
ATOM 1179 C CA . GLN A 1 149 ? 16.281 4.986 -11.835 1.00 87.88 149 GLN A CA 1
ATOM 1180 C C . GLN A 1 149 ? 17.445 5.134 -12.836 1.00 87.88 149 GLN A C 1
ATOM 1182 O O . GLN A 1 149 ? 18.294 4.244 -12.902 1.00 87.88 149 GLN A O 1
ATOM 1187 N N . ILE A 1 150 ? 17.512 6.250 -13.576 1.00 90.69 150 ILE A N 1
ATOM 1188 C CA . ILE A 1 150 ? 18.630 6.570 -14.482 1.00 90.69 150 ILE A CA 1
ATOM 1189 C C . ILE A 1 150 ? 19.910 6.844 -13.687 1.00 90.69 150 ILE A C 1
ATOM 1191 O O . ILE A 1 150 ? 20.949 6.250 -13.967 1.00 90.69 150 ILE A O 1
ATOM 1195 N N . GLU A 1 151 ? 19.841 7.717 -12.679 1.00 90.12 151 GLU A N 1
ATOM 1196 C CA . GLU A 1 151 ? 20.999 8.113 -11.862 1.00 90.12 151 GLU A CA 1
ATOM 1197 C C . GLU A 1 151 ? 21.621 6.932 -11.109 1.00 90.12 151 GLU A C 1
ATOM 1199 O O . GLU A 1 151 ? 22.837 6.866 -10.950 1.00 90.12 151 GLU A O 1
ATOM 1204 N N . PHE A 1 152 ? 20.800 5.960 -10.705 1.00 87.12 152 PHE A N 1
ATOM 1205 C CA . PHE A 1 152 ? 21.252 4.729 -10.054 1.00 87.12 152 PHE A CA 1
ATOM 1206 C C . PHE A 1 152 ? 21.582 3.593 -11.038 1.00 87.12 152 PHE A C 1
ATOM 1208 O O . PHE A 1 152 ? 21.803 2.460 -10.610 1.00 87.12 152 PHE A O 1
ATOM 1215 N N . GLY A 1 153 ? 21.615 3.869 -12.347 1.00 88.38 153 GLY A N 1
ATOM 1216 C CA . GLY A 1 153 ? 22.043 2.920 -13.379 1.00 88.38 153 GLY A CA 1
ATOM 1217 C C . GLY A 1 153 ? 21.112 1.721 -13.571 1.00 88.38 153 GLY A C 1
ATOM 1218 O O . GLY A 1 153 ? 21.551 0.677 -14.048 1.00 88.38 153 GLY A O 1
ATOM 1219 N N . ARG A 1 154 ? 19.839 1.840 -13.178 1.00 87.81 154 ARG A N 1
ATOM 1220 C CA . ARG A 1 154 ? 18.839 0.766 -13.301 1.00 87.81 154 ARG A CA 1
ATOM 1221 C C . ARG A 1 154 ? 18.110 0.782 -14.636 1.00 87.81 154 ARG A C 1
ATOM 1223 O O . ARG A 1 154 ? 17.639 -0.264 -15.066 1.00 87.81 154 ARG A O 1
ATOM 1230 N N . ILE A 1 155 ? 18.029 1.948 -15.272 1.00 90.62 155 ILE A N 1
ATOM 1231 C CA . ILE A 1 155 ? 17.606 2.096 -16.667 1.00 90.62 155 ILE A CA 1
ATOM 1232 C C . ILE A 1 155 ? 18.597 3.001 -17.411 1.00 90.62 155 ILE A C 1
ATOM 1234 O O . ILE A 1 155 ? 19.115 3.952 -16.818 1.00 90.62 155 ILE A O 1
ATOM 1238 N N . PRO A 1 156 ? 18.876 2.749 -18.698 1.00 94.00 156 PRO A N 1
ATOM 1239 C CA . PRO A 1 156 ? 19.652 3.666 -19.525 1.00 94.00 156 PRO A CA 1
ATOM 1240 C C . PRO A 1 156 ? 18.942 5.013 -19.710 1.00 94.00 156 PRO A C 1
ATOM 1242 O O . PRO A 1 156 ? 17.727 5.069 -19.885 1.00 94.00 156 PRO A O 1
ATOM 1245 N N . ALA A 1 157 ? 19.701 6.112 -19.780 1.00 94.81 157 ALA A N 1
ATOM 1246 C CA . ALA A 1 157 ? 19.136 7.446 -20.027 1.00 94.81 157 ALA A CA 1
ATOM 1247 C C . ALA A 1 157 ? 18.368 7.548 -21.362 1.00 94.81 157 ALA A C 1
ATOM 1249 O O . ALA A 1 157 ? 17.431 8.333 -21.475 1.00 94.81 157 ALA A O 1
ATOM 1250 N N . ALA A 1 158 ? 18.744 6.738 -22.358 1.00 96.56 158 ALA A N 1
ATOM 1251 C CA . ALA A 1 158 ? 18.059 6.659 -23.648 1.00 96.56 158 ALA A CA 1
ATOM 1252 C C . ALA A 1 158 ? 16.639 6.066 -23.552 1.00 96.56 158 ALA A C 1
ATOM 1254 O O . ALA A 1 158 ? 15.821 6.316 -24.430 1.00 96.56 158 ALA A O 1
ATOM 1255 N N . GLU A 1 159 ? 16.331 5.321 -22.487 1.00 94.62 159 GLU A N 1
ATOM 1256 C CA . GLU A 1 159 ? 15.024 4.685 -22.255 1.00 94.62 159 GLU A CA 1
ATOM 1257 C C . GLU A 1 159 ? 14.104 5.536 -21.361 1.00 94.62 159 GLU A C 1
ATOM 1259 O O . GLU A 1 159 ? 13.029 5.092 -20.957 1.00 94.62 159 GLU A O 1
ATOM 1264 N N . ARG A 1 160 ? 14.510 6.778 -21.049 1.00 94.12 160 ARG A N 1
ATOM 1265 C CA . ARG A 1 160 ? 13.786 7.687 -20.149 1.00 94.12 160 ARG A CA 1
ATOM 1266 C C . ARG A 1 160 ? 12.307 7.820 -20.506 1.00 94.12 160 ARG A C 1
ATOM 1268 O O . ARG A 1 160 ? 11.460 7.686 -19.625 1.00 94.12 160 ARG A O 1
ATOM 1275 N N . ASP A 1 161 ? 12.012 8.141 -21.762 1.00 96.06 161 ASP A N 1
ATOM 1276 C CA . ASP A 1 161 ? 10.653 8.489 -22.181 1.00 96.06 161 ASP A CA 1
ATOM 1277 C C . ASP A 1 161 ? 9.740 7.257 -22.227 1.00 96.06 161 ASP A C 1
ATOM 1279 O O . ASP A 1 161 ? 8.624 7.327 -21.716 1.00 96.06 161 ASP A O 1
ATOM 1283 N N . ASP A 1 162 ? 10.240 6.109 -22.702 1.00 94.31 162 ASP A N 1
ATOM 1284 C CA . ASP A 1 162 ? 9.507 4.832 -22.651 1.00 94.31 162 ASP A CA 1
ATOM 1285 C C . ASP A 1 162 ? 9.139 4.467 -21.208 1.00 94.31 162 ASP A C 1
ATOM 1287 O O . ASP A 1 162 ? 7.976 4.211 -20.881 1.00 94.31 162 ASP A O 1
ATOM 1291 N N . TRP A 1 163 ? 10.119 4.523 -20.300 1.00 91.19 163 TRP A N 1
ATOM 1292 C CA . TRP A 1 163 ? 9.882 4.163 -18.906 1.00 91.19 163 TRP A CA 1
ATOM 1293 C C . TRP A 1 163 ? 8.914 5.131 -18.222 1.00 91.19 163 TRP A C 1
ATOM 1295 O O . TRP A 1 163 ? 8.026 4.717 -17.471 1.00 91.19 163 TRP A O 1
ATOM 1305 N N . ARG A 1 164 ? 9.037 6.427 -18.526 1.00 93.69 164 ARG A N 1
ATOM 1306 C CA . ARG A 1 164 ? 8.118 7.463 -18.055 1.00 93.69 164 ARG A CA 1
ATOM 1307 C C . ARG A 1 164 ? 6.687 7.196 -18.510 1.00 93.69 164 ARG A C 1
ATOM 1309 O O . ARG A 1 164 ? 5.779 7.275 -17.684 1.00 93.69 164 ARG A O 1
ATOM 1316 N N . GLU A 1 165 ? 6.469 6.880 -19.783 1.00 95.19 165 GLU A N 1
ATOM 1317 C CA . GLU A 1 165 ? 5.137 6.592 -20.321 1.00 95.19 165 GLU A CA 1
ATOM 1318 C C . GLU A 1 165 ? 4.534 5.333 -19.696 1.00 95.19 165 GLU A C 1
ATOM 1320 O O . GLU A 1 165 ? 3.386 5.356 -19.244 1.00 95.19 165 GLU A O 1
ATOM 1325 N N . ARG A 1 166 ? 5.322 4.260 -19.575 1.00 93.25 166 ARG A N 1
ATOM 1326 C CA . ARG A 1 166 ? 4.885 3.008 -18.940 1.00 93.25 166 ARG A CA 1
ATOM 1327 C C . ARG A 1 166 ? 4.516 3.196 -17.473 1.00 93.25 166 ARG A C 1
ATOM 1329 O O . ARG A 1 166 ? 3.497 2.653 -17.033 1.00 93.25 166 ARG A O 1
ATOM 1336 N N . LEU A 1 167 ? 5.316 3.956 -16.724 1.00 91.62 167 LEU A N 1
ATOM 1337 C CA . LEU A 1 167 ? 5.020 4.286 -15.334 1.00 91.62 167 LEU A CA 1
ATOM 1338 C C . LEU A 1 167 ? 3.764 5.156 -15.244 1.00 91.62 167 LEU A C 1
ATOM 1340 O O . LEU A 1 167 ? 2.856 4.843 -14.475 1.00 91.62 167 LEU A O 1
ATOM 1344 N N . ARG A 1 168 ? 3.667 6.204 -16.070 1.00 93.81 168 ARG A N 1
ATOM 1345 C CA . ARG A 1 168 ? 2.514 7.111 -16.094 1.00 93.81 168 ARG A CA 1
ATOM 1346 C C . ARG A 1 168 ? 1.211 6.386 -16.423 1.00 93.81 168 ARG A C 1
ATOM 1348 O O . ARG A 1 168 ? 0.205 6.663 -15.783 1.00 93.81 168 ARG A O 1
ATOM 1355 N N . ALA A 1 169 ? 1.231 5.432 -17.353 1.00 94.50 169 ALA A N 1
ATOM 1356 C CA . ALA A 1 169 ? 0.057 4.646 -17.737 1.00 94.50 169 ALA A CA 1
ATOM 1357 C C . ALA A 1 169 ? -0.538 3.817 -16.582 1.00 94.50 169 ALA A C 1
ATOM 1359 O O . ALA A 1 169 ? -1.707 3.445 -16.634 1.00 94.50 169 ALA A O 1
ATOM 1360 N N . ARG A 1 170 ? 0.254 3.537 -15.541 1.00 93.12 170 ARG A N 1
ATOM 1361 C CA . ARG A 1 170 ? -0.159 2.788 -14.344 1.00 93.12 170 ARG A CA 1
ATOM 1362 C C . ARG A 1 170 ? -0.321 3.689 -13.121 1.00 93.12 170 ARG A C 1
ATOM 1364 O O . ARG A 1 170 ? -0.753 3.221 -12.074 1.00 93.12 170 ARG A O 1
ATOM 1371 N N . PHE A 1 171 ? 0.049 4.963 -13.212 1.00 93.00 171 PHE A N 1
ATOM 1372 C CA . PHE A 1 171 ? 0.114 5.855 -12.063 1.00 93.00 171 PHE A CA 1
ATOM 1373 C C . PHE A 1 171 ? -1.198 6.612 -11.861 1.00 93.00 171 PHE A C 1
ATOM 1375 O O . PHE A 1 171 ? -1.685 7.293 -12.760 1.00 93.00 171 PHE A O 1
ATOM 1382 N N . VAL A 1 172 ? 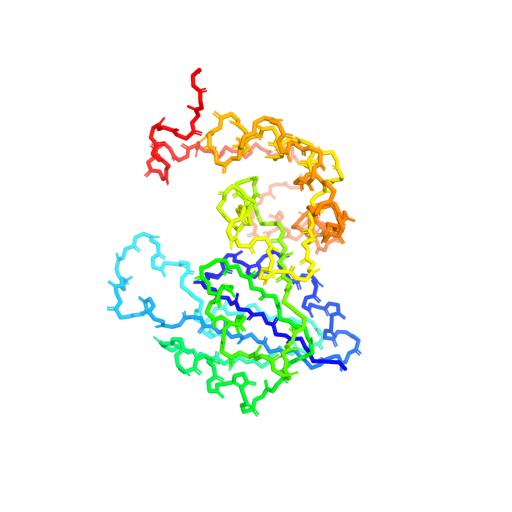-1.735 6.555 -10.643 1.00 93.94 172 VAL A N 1
ATOM 1383 C CA . VAL A 1 172 ? -2.936 7.289 -10.240 1.00 93.94 172 VAL A CA 1
ATOM 1384 C C . VAL A 1 172 ? -2.576 8.250 -9.101 1.00 93.94 172 VAL A C 1
ATOM 1386 O O . VAL A 1 172 ? -2.252 7.792 -8.000 1.00 93.94 172 VAL A O 1
ATOM 1389 N N . PRO A 1 173 ? -2.625 9.578 -9.316 1.00 92.50 173 PRO A N 1
ATOM 1390 C CA . PRO A 1 173 ? -2.353 10.545 -8.260 1.00 92.50 173 PRO A CA 1
ATOM 1391 C C . PRO A 1 173 ? -3.520 10.592 -7.262 1.00 92.50 173 PRO A C 1
ATOM 1393 O O . PRO A 1 173 ? -4.639 10.957 -7.612 1.00 92.50 173 PRO A O 1
ATOM 1396 N N . VAL A 1 174 ? -3.253 10.250 -6.001 1.00 90.50 174 VAL A N 1
ATOM 1397 C CA . VAL A 1 174 ? -4.245 10.246 -4.906 1.00 90.50 174 VAL A CA 1
ATOM 1398 C C . VAL A 1 174 ? -3.834 11.092 -3.701 1.00 90.50 174 VAL A C 1
ATOM 1400 O O . VAL A 1 174 ? -4.548 11.137 -2.700 1.00 90.50 174 VAL A O 1
ATOM 1403 N N . GLY A 1 175 ? -2.689 11.775 -3.767 1.00 88.56 175 GLY A N 1
ATOM 1404 C CA . GLY A 1 175 ? -2.165 12.520 -2.627 1.00 88.56 175 GLY A CA 1
ATOM 1405 C C . GLY A 1 175 ? -1.609 11.607 -1.535 1.00 88.56 175 GLY A C 1
ATOM 1406 O O . GLY A 1 175 ? -1.354 10.418 -1.729 1.00 88.56 175 GLY A O 1
ATOM 1407 N N . PHE A 1 176 ? -1.387 12.176 -0.352 1.00 85.25 176 PHE A N 1
ATOM 1408 C CA . PHE A 1 176 ? -0.839 11.431 0.775 1.00 85.25 176 PHE A CA 1
ATOM 1409 C C . PHE A 1 176 ? -1.963 10.744 1.560 1.00 85.25 176 PHE A C 1
ATOM 1411 O O . PHE A 1 176 ? -2.509 11.321 2.497 1.00 85.25 176 PHE A O 1
ATOM 1418 N N . ALA A 1 177 ? -2.284 9.494 1.208 1.00 79.19 177 ALA A N 1
ATOM 1419 C CA . ALA A 1 177 ? -3.387 8.733 1.815 1.00 79.19 177 ALA A CA 1
ATOM 1420 C C . ALA A 1 177 ? -3.341 8.689 3.358 1.00 79.19 177 ALA A C 1
ATOM 1422 O O . ALA A 1 177 ? -4.374 8.694 4.023 1.00 79.19 177 ALA A O 1
ATOM 1423 N N . ALA A 1 178 ? -2.146 8.706 3.958 1.00 78.44 178 ALA 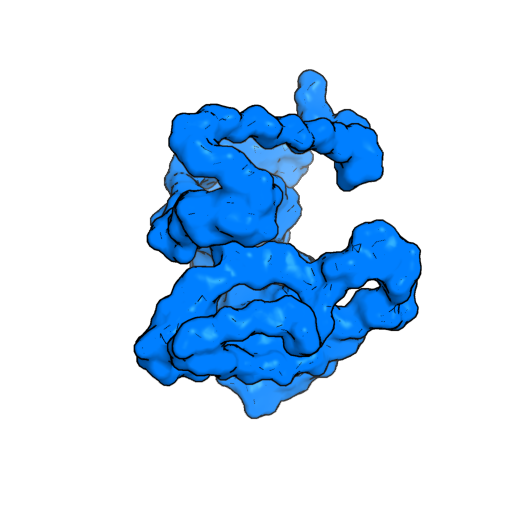A N 1
ATOM 1424 C CA . ALA A 1 178 ? -2.008 8.750 5.412 1.00 78.44 178 ALA A CA 1
ATOM 1425 C C . ALA A 1 178 ? -2.415 10.105 6.029 1.00 78.44 178 ALA A C 1
ATOM 1427 O O . ALA A 1 178 ? -2.864 10.126 7.173 1.00 78.44 178 ALA A O 1
ATOM 1428 N N . ALA A 1 179 ? -2.296 11.224 5.302 1.00 83.38 179 ALA A N 1
ATOM 1429 C CA . ALA A 1 179 ? -2.737 12.533 5.792 1.00 83.38 179 ALA A CA 1
ATOM 1430 C C . ALA A 1 179 ? -4.259 12.672 5.851 1.00 83.38 179 ALA A C 1
ATOM 1432 O O . ALA A 1 179 ? -4.765 13.444 6.662 1.00 83.38 179 ALA A O 1
ATOM 1433 N N . GLU A 1 180 ? -5.005 11.893 5.070 1.00 83.38 180 GLU A N 1
ATOM 1434 C CA . GLU A 1 180 ? -6.468 11.896 5.145 1.00 83.38 180 GLU A CA 1
ATOM 1435 C C . GLU A 1 180 ? -6.966 11.532 6.555 1.00 83.38 180 GLU A C 1
ATOM 1437 O O . GLU A 1 180 ? -8.001 12.031 6.996 1.00 83.38 180 GLU A O 1
ATOM 1442 N N . GLN A 1 181 ? -6.186 10.761 7.326 1.00 81.81 181 GLN A N 1
ATOM 1443 C CA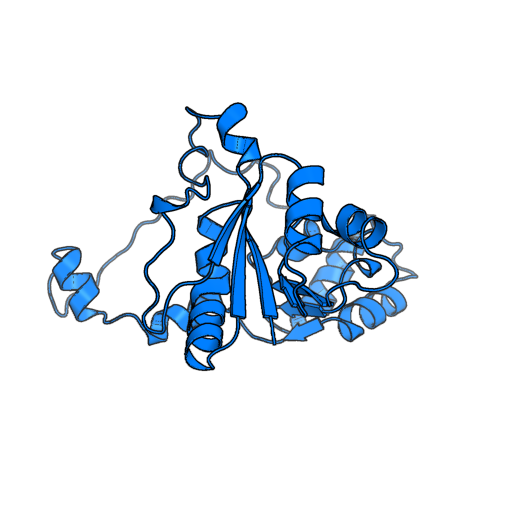 . GLN A 1 181 ? -6.512 10.421 8.717 1.00 81.81 181 GLN A CA 1
ATOM 1444 C C . GLN A 1 181 ? -6.651 11.644 9.617 1.00 81.81 181 GLN A C 1
ATOM 1446 O O . GLN A 1 181 ? -7.416 11.594 10.578 1.00 81.81 181 GLN A O 1
ATOM 1451 N N . PHE A 1 182 ? -5.963 12.752 9.317 1.00 83.12 182 PHE A N 1
ATOM 1452 C CA . PHE A 1 182 ? -6.071 13.973 10.114 1.00 83.12 182 PHE A CA 1
ATOM 1453 C C . PHE A 1 182 ? -7.489 14.552 10.102 1.00 83.12 182 PHE A C 1
ATOM 1455 O O . PHE A 1 182 ? -7.879 15.184 11.079 1.00 83.12 182 PHE A O 1
ATOM 1462 N N . LYS A 1 183 ? -8.294 14.269 9.067 1.00 82.88 183 LYS A N 1
ATOM 1463 C CA . LYS A 1 183 ? -9.713 14.663 9.010 1.00 82.88 183 LYS A CA 1
ATOM 1464 C C . LYS A 1 183 ? -10.562 13.959 10.071 1.00 82.88 183 LYS A C 1
ATOM 1466 O O . LYS A 1 183 ? -11.618 14.457 10.445 1.00 82.88 183 LYS A O 1
ATOM 1471 N N . CYS A 1 184 ? -10.113 12.803 10.556 1.00 82.69 184 CYS A N 1
ATOM 1472 C CA . CYS A 1 184 ? -10.830 11.984 11.532 1.00 82.69 184 CYS A CA 1
ATOM 1473 C C . CYS A 1 184 ? -10.298 12.137 12.964 1.00 82.69 184 CYS A C 1
ATOM 1475 O O . CYS A 1 184 ? -10.826 11.501 13.879 1.00 82.69 184 CYS A O 1
ATOM 1477 N N . VAL A 1 185 ? -9.252 12.941 13.168 1.00 85.75 185 VAL A N 1
ATOM 1478 C CA . VAL A 1 185 ? -8.629 13.149 14.475 1.00 85.75 185 VAL A CA 1
ATOM 1479 C C . VAL A 1 185 ? -9.227 14.387 15.130 1.00 85.75 185 VAL A C 1
ATOM 1481 O O . VAL A 1 185 ? -9.051 15.492 14.632 1.00 85.75 185 VAL A O 1
ATOM 1484 N N . ASP A 1 186 ? -9.874 14.215 16.285 1.00 88.19 186 ASP A N 1
ATOM 1485 C CA . ASP A 1 186 ? -10.252 15.338 17.147 1.00 88.19 186 ASP A CA 1
ATOM 1486 C C . ASP A 1 186 ? -9.023 15.812 17.954 1.00 88.19 186 ASP A C 1
ATOM 1488 O O . ASP A 1 186 ? -8.530 15.073 18.822 1.00 88.19 186 ASP A O 1
ATOM 1492 N N . PRO A 1 187 ? -8.516 17.040 17.719 1.00 87.38 187 PRO A N 1
ATOM 1493 C CA . PRO A 1 187 ? -7.372 17.570 18.451 1.00 87.38 187 PRO A CA 1
ATOM 1494 C C . PRO A 1 187 ? -7.613 17.653 19.963 1.00 87.38 187 PRO A C 1
ATOM 1496 O O . PRO A 1 187 ? -6.675 17.463 20.742 1.00 87.38 187 PRO A O 1
ATOM 1499 N N . ASN A 1 188 ? -8.850 17.911 20.398 1.00 89.75 188 ASN A N 1
ATOM 1500 C CA . ASN A 1 188 ? -9.198 18.001 21.814 1.00 89.75 188 ASN A CA 1
ATOM 1501 C C . ASN A 1 188 ? -9.194 16.619 22.466 1.00 89.75 188 ASN A C 1
ATOM 1503 O O . ASN A 1 188 ? -8.603 16.459 23.535 1.00 89.75 188 ASN A O 1
ATOM 1507 N N . ALA A 1 189 ? -9.752 15.606 21.799 1.00 90.69 189 ALA A N 1
ATOM 1508 C CA . ALA A 1 189 ? -9.671 14.222 22.262 1.00 90.69 189 ALA A CA 1
ATOM 1509 C C . ALA A 1 189 ? -8.217 13.732 22.366 1.00 90.69 189 ALA A C 1
ATOM 1511 O O . ALA A 1 189 ? -7.848 13.088 23.352 1.00 90.69 189 ALA A O 1
ATOM 1512 N N . VAL A 1 190 ? -7.357 14.071 21.396 1.00 89.81 190 VAL A N 1
ATOM 1513 C CA . VAL A 1 190 ? -5.922 13.741 21.464 1.00 89.81 190 VAL A CA 1
ATOM 1514 C C . VAL A 1 190 ? -5.257 14.425 22.654 1.00 89.81 190 VAL A C 1
ATOM 1516 O O . VAL A 1 190 ? -4.534 13.764 23.403 1.00 89.81 190 VAL A O 1
ATOM 1519 N N . ARG A 1 191 ? -5.519 15.722 22.864 1.00 91.62 191 ARG A N 1
ATOM 1520 C CA . ARG A 1 191 ? -4.987 16.463 24.016 1.00 91.62 191 ARG A CA 1
ATOM 1521 C C . ARG A 1 191 ? -5.441 15.853 25.334 1.00 91.62 191 ARG A C 1
ATOM 1523 O O . ARG A 1 191 ? -4.596 15.603 26.186 1.00 91.62 191 ARG A O 1
ATOM 1530 N N . ALA A 1 192 ? -6.728 15.550 25.479 1.00 92.44 192 ALA A N 1
ATOM 1531 C CA . ALA A 1 192 ? -7.273 14.923 26.678 1.00 92.44 192 ALA A CA 1
ATOM 1532 C C . ALA A 1 192 ? -6.616 13.560 26.951 1.00 92.44 192 ALA A C 1
ATOM 1534 O O . ALA A 1 192 ? -6.123 13.319 28.053 1.00 92.44 192 ALA A O 1
ATOM 1535 N N . ARG A 1 193 ? -6.515 12.701 25.926 1.00 92.62 193 ARG A N 1
ATOM 1536 C CA . ARG A 1 193 ? -5.882 11.375 26.027 1.00 92.62 193 ARG A CA 1
ATOM 1537 C C . ARG A 1 193 ? -4.417 11.457 26.453 1.00 92.62 193 ARG A C 1
ATOM 1539 O O . ARG A 1 193 ? -3.968 10.648 27.259 1.00 92.62 193 ARG A O 1
ATOM 1546 N N . LEU A 1 194 ? -3.677 12.421 25.909 1.00 92.31 194 LEU A N 1
ATOM 1547 C CA . LEU A 1 194 ? -2.258 12.630 26.205 1.00 92.31 194 LEU A CA 1
ATOM 1548 C C . LEU A 1 194 ? -2.018 13.559 27.406 1.00 92.31 194 LEU A C 1
ATOM 1550 O O . LEU A 1 194 ? -0.867 13.869 27.703 1.00 92.31 194 LEU A O 1
ATOM 1554 N N . ARG A 1 195 ? -3.080 13.998 28.098 1.00 93.94 195 ARG A N 1
ATOM 1555 C CA . ARG A 1 195 ? -3.027 14.937 29.233 1.00 93.94 195 ARG A CA 1
ATOM 1556 C C . ARG A 1 195 ? -2.287 16.242 28.900 1.00 93.94 195 ARG A C 1
ATOM 1558 O O . ARG A 1 195 ? -1.568 16.794 29.729 1.00 93.94 195 ARG A O 1
ATOM 1565 N N . LEU A 1 196 ? -2.463 16.734 27.676 1.00 93.00 196 LEU A N 1
ATOM 1566 C CA . LEU A 1 196 ? -1.873 17.981 27.196 1.00 93.00 196 LEU A CA 1
ATOM 1567 C C . LEU A 1 196 ? -2.780 19.176 27.531 1.00 93.00 196 LEU A C 1
ATOM 1569 O O . LEU A 1 196 ? -4.003 19.065 27.415 1.00 93.00 196 LEU A O 1
ATOM 1573 N N . PRO A 1 197 ? -2.209 20.340 27.890 1.00 90.19 197 PRO A N 1
ATOM 1574 C CA . PRO A 1 197 ? -2.994 21.521 28.230 1.00 90.19 197 PRO A CA 1
ATOM 1575 C C . PRO A 1 197 ? -3.828 22.017 27.033 1.00 90.19 197 PRO A C 1
ATOM 1577 O O . PRO A 1 197 ? -3.316 22.055 25.907 1.00 90.19 197 PRO A O 1
ATOM 1580 N N . PRO A 1 198 ? -5.094 22.429 27.238 1.00 90.00 198 PRO A N 1
ATOM 1581 C CA . PRO A 1 198 ? -5.921 22.994 26.175 1.00 90.00 198 PRO A CA 1
ATOM 1582 C C . PRO A 1 198 ? -5.377 24.356 25.721 1.00 90.00 198 PRO A C 1
ATOM 1584 O O . PRO A 1 198 ? -4.788 25.096 26.507 1.00 90.00 198 PRO A O 1
ATOM 1587 N N . GLY A 1 199 ? -5.541 24.675 24.435 1.00 85.75 199 GLY A N 1
ATOM 1588 C CA . GLY A 1 199 ? -5.203 25.989 23.866 1.00 85.75 199 GLY A CA 1
ATOM 1589 C C . GLY A 1 199 ? -3.715 26.367 23.837 1.00 85.75 199 GLY A C 1
ATOM 1590 O O . GLY A 1 199 ? -3.376 27.417 23.304 1.00 85.75 199 GLY A O 1
ATOM 1591 N N . ARG A 1 200 ? -2.808 25.537 24.372 1.00 88.25 200 ARG A N 1
ATOM 1592 C CA . ARG A 1 200 ? -1.364 25.818 24.363 1.00 88.25 200 ARG A CA 1
ATOM 1593 C C . ARG A 1 200 ? -0.657 25.172 23.167 1.00 88.25 200 ARG A C 1
ATOM 1595 O O . ARG A 1 200 ? -0.978 24.019 22.835 1.00 88.25 200 ARG A O 1
ATOM 1602 N N . PRO A 1 201 ? 0.322 25.858 22.545 1.00 88.56 201 PRO A N 1
ATOM 1603 C CA . PRO A 1 201 ? 1.229 25.232 21.591 1.00 88.56 201 PRO A CA 1
ATOM 1604 C C . PRO A 1 201 ? 1.892 23.998 22.206 1.00 88.56 201 PRO A C 1
ATOM 1606 O O . PRO A 1 201 ? 2.232 23.987 23.390 1.00 88.56 201 PRO A O 1
ATOM 1609 N N . VAL A 1 202 ? 2.052 22.951 21.402 1.00 86.88 202 VAL A N 1
ATOM 1610 C CA . VAL A 1 202 ? 2.752 21.723 21.786 1.00 86.88 202 VAL A CA 1
ATOM 1611 C C . VAL A 1 202 ? 3.962 21.603 20.877 1.00 86.88 202 VAL A C 1
ATOM 1613 O O . VAL A 1 202 ? 3.814 21.629 19.658 1.00 86.88 202 VAL A O 1
ATOM 1616 N N . VAL A 1 203 ? 5.148 21.468 21.466 1.00 87.25 203 VAL A N 1
ATOM 1617 C CA . VAL A 1 203 ? 6.371 21.169 20.721 1.00 87.25 203 VAL A CA 1
ATOM 1618 C C . VAL A 1 203 ? 6.571 19.662 20.753 1.00 87.25 203 VAL A C 1
ATOM 1620 O O . VAL A 1 203 ? 6.782 19.082 21.817 1.00 87.25 203 VAL A O 1
ATOM 1623 N N . LEU A 1 204 ? 6.474 19.027 19.587 1.00 82.38 204 LEU A N 1
ATOM 1624 C CA . LEU A 1 204 ? 6.796 17.617 19.423 1.00 82.38 204 LEU A CA 1
ATOM 1625 C C . LEU A 1 204 ? 8.246 17.498 18.952 1.00 82.38 204 LEU A C 1
ATOM 1627 O O . LEU A 1 204 ? 8.570 17.880 17.830 1.00 82.38 204 LEU A O 1
ATOM 1631 N N . TYR A 1 205 ? 9.107 16.948 19.803 1.00 81.50 205 TYR A N 1
ATOM 1632 C CA . TYR A 1 205 ? 10.469 16.590 19.427 1.00 81.50 205 TYR A CA 1
ATOM 1633 C C . TYR A 1 205 ? 10.516 15.112 19.039 1.00 81.50 205 TYR A C 1
ATOM 1635 O O . TYR A 1 205 ? 10.358 14.232 19.885 1.00 81.50 205 TYR A O 1
ATOM 1643 N N . LEU A 1 206 ? 10.709 14.846 17.748 1.00 73.44 206 LEU A N 1
ATOM 1644 C CA . LEU A 1 206 ? 10.969 13.510 17.219 1.00 73.44 206 LEU A CA 1
ATOM 1645 C C . LEU A 1 206 ? 12.466 13.422 16.905 1.00 73.44 206 LEU A C 1
ATOM 1647 O O . LEU A 1 206 ? 12.865 13.843 15.817 1.00 73.44 206 LEU A O 1
ATOM 1651 N N . PRO A 1 207 ? 13.317 12.936 17.829 1.00 69.12 207 PRO A N 1
ATOM 1652 C CA . PRO A 1 207 ? 14.724 12.749 17.515 1.00 69.12 207 PRO A CA 1
ATOM 1653 C C . PRO A 1 207 ? 14.830 11.795 16.325 1.00 69.12 207 PRO A C 1
ATOM 1655 O O . PRO A 1 207 ? 14.256 10.703 16.338 1.00 69.12 207 PRO A O 1
ATOM 1658 N N . PHE A 1 208 ? 15.535 12.229 15.280 1.00 55.72 208 PHE A N 1
ATOM 1659 C CA . PHE A 1 208 ? 15.761 11.413 14.095 1.00 55.72 2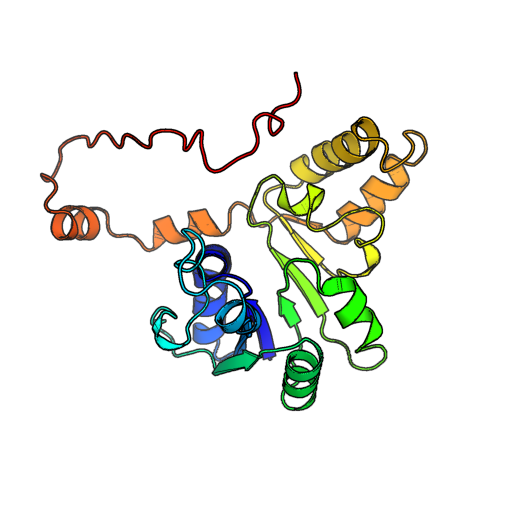08 PHE A CA 1
ATOM 1660 C C . PHE A 1 208 ? 16.426 10.104 14.542 1.00 55.72 208 PHE A C 1
ATOM 1662 O O . PHE A 1 208 ? 17.431 10.154 15.260 1.00 55.72 208 PHE A O 1
ATOM 1669 N N . PRO A 1 209 ? 15.882 8.925 14.203 1.00 56.22 209 PRO A N 1
ATOM 1670 C CA . PRO A 1 209 ? 16.426 7.678 14.703 1.00 56.22 209 PRO A CA 1
ATOM 1671 C C . PRO A 1 209 ? 17.681 7.328 13.897 1.00 56.22 209 PRO A C 1
ATOM 1673 O O . PRO A 1 209 ? 17.643 6.487 12.999 1.00 56.22 209 PRO A O 1
ATOM 1676 N N . PHE A 1 210 ? 18.809 7.950 14.259 1.00 47.16 210 PHE A N 1
ATOM 1677 C CA . PHE A 1 210 ? 20.154 7.726 13.707 1.00 47.16 210 PHE A CA 1
ATOM 1678 C C . PHE A 1 210 ? 20.618 6.255 13.751 1.00 47.16 210 PHE A C 1
ATOM 1680 O O . PHE A 1 210 ? 21.669 5.930 13.215 1.00 47.16 210 PHE A O 1
ATOM 1687 N N . GLN A 1 211 ? 19.846 5.358 14.371 1.00 43.47 211 GLN A N 1
ATOM 1688 C CA . GLN A 1 211 ? 20.135 3.926 14.477 1.00 43.47 211 GLN A CA 1
ATOM 1689 C C . GLN A 1 211 ? 19.170 3.020 13.687 1.00 43.47 211 GLN A C 1
ATOM 1691 O O . GLN A 1 211 ? 19.288 1.801 13.769 1.00 43.47 211 GLN A O 1
ATOM 1696 N N . THR A 1 212 ? 18.197 3.565 12.942 1.00 44.47 212 THR A N 1
ATOM 1697 C CA . THR A 1 212 ? 17.207 2.738 12.201 1.00 44.47 212 THR A CA 1
ATOM 1698 C C . THR A 1 212 ? 17.360 2.750 10.681 1.00 44.47 212 THR A C 1
ATOM 1700 O O . THR A 1 212 ? 16.699 1.961 10.003 1.00 44.47 212 THR A O 1
ATOM 1703 N N . ILE A 1 213 ? 18.254 3.587 10.158 1.00 45.56 213 ILE A N 1
ATOM 1704 C CA . ILE A 1 213 ? 18.602 3.709 8.739 1.00 45.56 213 ILE A CA 1
ATOM 1705 C C . ILE A 1 213 ? 20.122 3.650 8.608 1.00 45.56 213 ILE A C 1
ATOM 1707 O O . ILE A 1 213 ? 20.843 4.199 9.441 1.00 45.56 213 ILE A O 1
ATOM 1711 N N . TRP A 1 214 ? 20.598 2.937 7.587 1.00 45.31 214 TRP A N 1
ATOM 1712 C CA . TRP A 1 214 ? 22.019 2.864 7.259 1.00 45.31 214 TRP A CA 1
ATOM 1713 C C . TRP A 1 214 ? 22.518 4.262 6.877 1.00 45.31 214 TRP A C 1
ATOM 1715 O O . TRP A 1 214 ? 21.778 5.048 6.283 1.00 45.31 214 TRP A O 1
ATOM 1725 N N . ARG A 1 215 ? 23.771 4.575 7.232 1.00 46.06 215 ARG A N 1
ATOM 1726 C CA . ARG A 1 215 ? 24.421 5.883 6.999 1.00 46.06 215 ARG A CA 1
ATOM 1727 C C . ARG A 1 215 ? 24.351 6.347 5.535 1.00 46.06 215 ARG A C 1
ATOM 1729 O O . ARG A 1 215 ? 24.422 7.539 5.278 1.00 46.06 215 ARG A O 1
ATOM 1736 N N . GLU A 1 216 ? 24.176 5.402 4.619 1.00 49.50 216 GLU A N 1
ATOM 1737 C CA . GLU A 1 216 ? 24.141 5.552 3.161 1.00 49.50 216 GLU A CA 1
ATOM 1738 C C . GLU A 1 216 ? 22.781 6.020 2.599 1.00 49.50 216 GLU A C 1
ATOM 1740 O O . GLU A 1 216 ? 22.639 6.145 1.389 1.00 49.50 216 GLU A O 1
ATOM 1745 N N . PHE A 1 217 ? 21.757 6.258 3.434 1.00 44.38 217 PHE A N 1
ATOM 1746 C CA . PHE A 1 217 ? 20.409 6.616 2.952 1.00 44.38 217 PHE A CA 1
ATOM 1747 C C . PHE A 1 217 ? 20.347 7.958 2.196 1.00 44.38 217 PHE A C 1
ATOM 1749 O O . PHE A 1 217 ? 19.433 8.167 1.403 1.00 44.38 217 PHE A O 1
ATOM 1756 N N . TRP A 1 218 ? 21.304 8.860 2.424 1.00 36.50 218 TRP A N 1
ATOM 1757 C CA . TRP A 1 218 ? 21.387 10.125 1.698 1.00 36.50 218 TRP A CA 1
ATOM 1758 C C . TRP A 1 218 ? 22.496 10.062 0.643 1.00 36.50 218 TRP A C 1
ATOM 1760 O O . TRP A 1 218 ? 23.633 9.760 1.009 1.00 36.50 218 TRP A O 1
ATOM 1770 N N . PRO A 1 219 ? 22.207 10.365 -0.637 1.00 43.31 219 PRO A N 1
ATOM 1771 C CA . PRO A 1 219 ? 23.261 10.632 -1.605 1.00 43.31 219 PRO A CA 1
ATOM 1772 C C . PRO A 1 219 ? 24.046 11.878 -1.162 1.00 43.31 219 PRO A C 1
ATOM 1774 O O . PRO A 1 219 ? 23.453 12.863 -0.714 1.00 43.31 219 PRO A O 1
ATOM 1777 N N . HIS A 1 220 ? 25.373 11.784 -1.233 1.00 45.31 220 HIS A N 1
ATOM 1778 C CA . HIS A 1 220 ? 26.293 12.912 -1.079 1.00 45.31 220 HIS A CA 1
ATOM 1779 C C . HIS A 1 220 ? 26.376 13.724 -2.369 1.00 45.31 220 HIS A C 1
ATOM 1781 O O . HIS A 1 220 ? 26.304 13.096 -3.449 1.00 45.31 220 HIS A O 1
#

Sequence (220 aa):
MRLGFVVTRLNQIRHAALLIEEALARGLDVTLFLDHSGRRAHPAGLKGYVFPRTDAIPVFRHGQPRLLPYATLEALFGALRARPVDVLFGARPILPELTAAFVIERPLITEIQTAWDSLMLHIAPDTLDSVDAFYGFSEASVDWWVQYQIEFGRIPAAERDDWRERLRARFVPVGFAAAEQFKCVDPNAVRARLRLPPGRPVVLYLPFPFQTIWREFWPH

pLDDT: mean 83.36, std 14.0, range [36.5, 98.19]